Protein AF-A0A4T0CKX6-F1 (afdb_monomer)

Organism: Aureobasidium pullulans (NCBI:txid5580)

Nearest PDB structures (foldseek):
  8imu-assembly1_B  TM=9.744E-01  e=3.312E-38  Arabidopsis thaliana
  9jpi-assembly1_A-2  TM=9.752E-01  e=8.317E-38  Arabidopsis thaliana
  5ze4-assembly1_A  TM=9.759E-01  e=1.737E-37  Arabidopsis thaliana
  8hs0-assembly1_A-2  TM=9.764E-01  e=4.103E-37  Arabidopsis thaliana
  8ikz-assembly1_A  TM=9.779E-01  e=6.306E-37  Arabidopsis thaliana

Structure (mmCIF, N/CA/C/O backbone):
data_AF-A0A4T0CKX6-F1
#
_entry.id   AF-A0A4T0CKX6-F1
#
loop_
_atom_site.group_PDB
_atom_site.id
_atom_site.type_symbol
_atom_site.label_atom_id
_atom_site.label_alt_id
_atom_site.label_comp_id
_atom_site.label_asym_id
_atom_site.label_entity_id
_atom_site.label_seq_id
_atom_site.pdbx_PDB_ins_code
_atom_site.Cartn_x
_atom_site.Cartn_y
_atom_site.Cartn_z
_atom_site.occupancy
_atom_site.B_iso_or_equiv
_atom_site.auth_seq_id
_atom_site.auth_comp_id
_atom_site.auth_asym_id
_atom_site.auth_atom_id
_atom_site.pdbx_PDB_model_num
ATOM 1 N N . MET A 1 1 ? 5.843 -1.128 -9.397 1.00 50.31 1 MET A N 1
ATOM 2 C CA . MET A 1 1 ? 6.150 -1.693 -8.060 1.00 50.31 1 MET A CA 1
ATOM 3 C C . MET A 1 1 ? 5.085 -2.731 -7.733 1.00 50.31 1 MET A C 1
ATOM 5 O O . MET A 1 1 ? 3.959 -2.474 -8.107 1.00 50.31 1 MET A O 1
ATOM 9 N N . TRP A 1 2 ? 5.412 -3.903 -7.170 1.00 62.12 2 TRP A N 1
ATOM 10 C CA . TRP A 1 2 ? 4.443 -5.018 -7.013 1.00 62.12 2 TRP A CA 1
ATOM 11 C C . TRP A 1 2 ? 3.861 -5.159 -5.596 1.00 62.12 2 TRP A C 1
ATOM 13 O O . TRP A 1 2 ? 2.931 -5.933 -5.375 1.00 62.12 2 TRP A O 1
ATOM 23 N N . SER A 1 3 ? 4.410 -4.417 -4.633 1.00 83.06 3 SER A N 1
ATOM 24 C CA . SER A 1 3 ? 4.022 -4.463 -3.224 1.00 83.06 3 SER A CA 1
ATOM 25 C C . SER A 1 3 ? 3.955 -3.056 -2.642 1.00 83.06 3 SER A C 1
ATOM 27 O O . SER A 1 3 ? 4.827 -2.228 -2.914 1.00 83.06 3 SER A O 1
ATOM 29 N N . THR A 1 4 ? 2.960 -2.814 -1.789 1.00 87.75 4 THR A N 1
ATOM 30 C CA . THR A 1 4 ? 2.820 -1.579 -1.004 1.00 87.75 4 THR A CA 1
ATOM 31 C C . THR A 1 4 ? 4.015 -1.358 -0.069 1.00 87.75 4 THR A C 1
ATOM 33 O O . THR A 1 4 ? 4.374 -0.213 0.198 1.00 87.75 4 THR A O 1
ATOM 36 N N . ASN A 1 5 ? 4.717 -2.425 0.346 1.00 89.56 5 ASN A N 1
ATOM 37 C CA . ASN A 1 5 ? 5.958 -2.339 1.131 1.00 89.56 5 ASN A CA 1
ATOM 38 C C . ASN A 1 5 ? 7.050 -1.529 0.420 1.00 89.56 5 ASN A C 1
ATOM 40 O O . ASN A 1 5 ? 7.875 -0.893 1.075 1.00 89.56 5 ASN A O 1
ATOM 44 N N . GLY A 1 6 ? 7.059 -1.518 -0.914 1.00 90.62 6 GLY A N 1
ATOM 45 C CA . GLY A 1 6 ? 8.053 -0.758 -1.658 1.00 90.62 6 GLY A CA 1
ATOM 46 C C . GLY A 1 6 ? 7.937 0.757 -1.441 1.00 90.62 6 GLY A C 1
ATOM 47 O O . GLY A 1 6 ? 8.961 1.433 -1.496 1.00 90.62 6 GLY A O 1
ATOM 48 N N . VAL A 1 7 ? 6.748 1.271 -1.090 1.00 92.88 7 VAL A N 1
ATOM 49 C CA . VAL A 1 7 ? 6.562 2.673 -0.676 1.00 92.88 7 VAL A CA 1
ATOM 50 C C . VAL A 1 7 ? 7.410 2.972 0.557 1.00 92.88 7 VAL A C 1
ATOM 52 O O . VAL A 1 7 ? 8.207 3.905 0.555 1.00 92.88 7 VAL A O 1
ATOM 55 N N . LEU A 1 8 ? 7.324 2.117 1.581 1.00 92.00 8 LEU A N 1
ATOM 56 C CA . LEU A 1 8 ? 8.100 2.272 2.812 1.00 92.00 8 LEU A CA 1
ATOM 57 C C . LEU A 1 8 ? 9.604 2.223 2.545 1.00 92.00 8 LEU A C 1
ATOM 59 O O . LEU A 1 8 ? 10.344 3.051 3.065 1.00 92.00 8 LEU A O 1
ATOM 63 N N . HIS A 1 9 ? 10.057 1.261 1.739 1.00 92.75 9 HIS A N 1
ATOM 64 C CA . HIS A 1 9 ? 11.481 1.093 1.456 1.00 92.75 9 HIS A CA 1
ATOM 65 C C . HIS A 1 9 ? 12.061 2.257 0.652 1.00 92.75 9 HIS A C 1
ATOM 67 O O . HIS A 1 9 ? 13.147 2.727 0.977 1.00 92.75 9 HIS A O 1
ATOM 73 N N . LEU A 1 10 ? 11.346 2.742 -0.366 1.00 93.88 10 LEU A N 1
ATOM 74 C CA . LEU A 1 10 ? 11.794 3.886 -1.159 1.00 93.88 10 LEU A CA 1
ATOM 75 C C . LEU A 1 10 ? 11.835 5.168 -0.323 1.00 93.88 10 LEU A C 1
ATOM 77 O O . LEU A 1 10 ? 12.840 5.871 -0.376 1.00 93.88 10 LEU A O 1
ATOM 81 N N . LEU A 1 11 ? 10.815 5.433 0.500 1.00 92.25 11 LEU A N 1
ATOM 82 C CA . LEU A 1 11 ? 10.832 6.556 1.445 1.00 92.25 11 LEU A CA 1
ATOM 83 C C . LEU A 1 11 ? 12.010 6.450 2.426 1.00 92.25 11 LEU A C 1
ATOM 85 O O . LEU A 1 11 ? 12.706 7.434 2.665 1.00 92.25 11 LEU A O 1
ATOM 89 N N . ALA A 1 12 ? 12.283 5.251 2.952 1.00 89.88 12 ALA A N 1
ATOM 90 C CA . ALA A 1 12 ? 13.403 5.027 3.864 1.00 89.88 12 ALA A CA 1
ATOM 91 C C . ALA A 1 12 ? 14.763 5.289 3.199 1.00 89.88 12 ALA A C 1
ATOM 93 O O . ALA A 1 12 ? 15.642 5.932 3.781 1.00 89.88 12 ALA A O 1
ATOM 94 N N . MET A 1 13 ? 14.945 4.790 1.972 1.00 93.12 13 MET A N 1
ATOM 95 C CA . MET A 1 13 ? 16.166 5.005 1.195 1.00 93.12 13 MET A CA 1
ATOM 96 C C . MET A 1 13 ? 16.343 6.481 0.837 1.00 93.12 13 MET A C 1
ATOM 98 O O . MET A 1 13 ? 17.439 7.005 1.018 1.00 93.12 13 MET A O 1
ATOM 102 N N . ALA A 1 14 ? 15.276 7.163 0.410 1.00 92.12 14 ALA A N 1
ATOM 103 C CA . ALA A 1 14 ? 15.304 8.588 0.093 1.00 92.12 14 ALA A CA 1
ATOM 104 C C . ALA A 1 14 ? 15.669 9.423 1.329 1.00 92.12 14 ALA A C 1
ATOM 106 O O . ALA A 1 14 ? 16.642 10.175 1.298 1.00 92.12 14 ALA A O 1
ATOM 107 N N . GLY A 1 15 ? 15.004 9.184 2.464 1.00 88.06 15 GLY A N 1
ATOM 108 C CA . GLY A 1 15 ? 15.325 9.852 3.726 1.00 88.06 15 GLY A CA 1
ATOM 109 C C . GLY A 1 15 ? 16.752 9.576 4.216 1.00 88.06 15 GLY A C 1
ATOM 110 O O . GLY A 1 15 ? 17.389 10.460 4.784 1.00 88.06 15 GLY A O 1
ATOM 111 N N . THR A 1 16 ? 17.293 8.379 3.962 1.00 90.50 16 THR A N 1
ATOM 112 C CA . THR A 1 16 ? 18.696 8.049 4.281 1.00 90.50 16 THR A CA 1
ATOM 113 C C . THR A 1 16 ? 19.679 8.771 3.357 1.00 90.50 16 THR A C 1
ATOM 115 O O . THR A 1 16 ? 20.739 9.202 3.807 1.00 90.50 16 THR A O 1
ATOM 118 N N . ALA A 1 17 ? 19.330 8.919 2.079 1.00 93.44 17 ALA A N 1
ATOM 119 C CA . ALA A 1 17 ? 20.125 9.635 1.086 1.00 93.44 17 ALA A CA 1
ATOM 120 C C . ALA A 1 17 ? 19.983 11.168 1.176 1.00 93.44 17 ALA A C 1
ATOM 122 O O . ALA A 1 17 ? 20.708 11.878 0.484 1.00 93.44 17 ALA A O 1
ATOM 123 N N . GLY A 1 18 ? 19.075 11.682 2.015 1.00 91.50 18 GLY A N 1
ATOM 124 C CA . GLY A 1 18 ? 18.762 13.111 2.092 1.00 91.50 18 GLY A CA 1
ATOM 125 C C . GLY A 1 18 ? 18.016 13.632 0.861 1.00 91.50 18 GLY A C 1
ATOM 126 O O . GLY A 1 18 ? 18.171 14.796 0.508 1.00 91.50 18 GLY A O 1
ATOM 127 N N . VAL A 1 19 ? 17.256 12.762 0.192 1.00 94.25 19 VAL A N 1
ATOM 128 C CA . VAL A 1 19 ? 16.409 13.091 -0.957 1.00 94.25 19 VAL A CA 1
ATOM 129 C C . VAL A 1 19 ? 14.968 13.214 -0.481 1.00 94.25 19 VAL A C 1
ATOM 131 O O . VAL A 1 19 ? 14.446 12.298 0.159 1.00 94.25 19 VAL A O 1
ATOM 134 N N . ASP A 1 20 ? 14.324 14.324 -0.824 1.00 92.88 20 ASP A N 1
ATOM 135 C CA . ASP A 1 20 ? 12.913 14.532 -0.527 1.00 92.88 20 ASP A CA 1
ATOM 136 C C . ASP A 1 20 ? 12.055 13.611 -1.403 1.00 92.88 20 ASP A C 1
ATOM 138 O O . ASP A 1 20 ? 12.083 13.673 -2.633 1.00 92.88 20 ASP A O 1
ATOM 142 N N . LEU A 1 21 ? 11.305 12.727 -0.749 1.00 93.56 21 LEU A N 1
ATOM 143 C CA . LEU A 1 21 ? 10.319 11.854 -1.370 1.00 93.56 21 LEU A CA 1
ATOM 144 C C . LEU A 1 21 ? 9.122 11.758 -0.427 1.00 93.56 21 LEU A C 1
ATOM 146 O O . LEU A 1 21 ? 9.283 11.434 0.750 1.00 93.56 21 LEU A O 1
ATOM 150 N N . SER A 1 22 ? 7.932 12.034 -0.945 1.00 94.00 22 SER A N 1
ATOM 151 C CA . SER A 1 22 ? 6.681 12.047 -0.183 1.00 94.00 22 SER A CA 1
ATOM 152 C C . SER A 1 22 ? 5.695 11.003 -0.707 1.00 94.00 22 SER A C 1
ATOM 154 O O . SER A 1 22 ? 5.871 10.477 -1.804 1.00 94.00 22 SER A O 1
ATOM 156 N N . LEU A 1 23 ? 4.622 10.714 0.041 1.00 93.69 23 LEU A N 1
ATOM 157 C CA . LEU A 1 23 ? 3.520 9.887 -0.476 1.00 93.69 23 LEU A CA 1
ATOM 158 C C . LEU A 1 23 ? 2.885 10.504 -1.734 1.00 93.69 23 LEU A C 1
ATOM 160 O O . LEU A 1 23 ? 2.529 9.778 -2.658 1.00 93.69 23 LEU A O 1
ATOM 164 N N . ASP A 1 24 ? 2.814 11.830 -1.821 1.00 94.19 24 ASP A N 1
ATOM 165 C CA . ASP A 1 24 ? 2.199 12.511 -2.962 1.00 94.19 24 ASP A CA 1
ATOM 166 C C . ASP A 1 24 ? 3.002 12.280 -4.259 1.00 94.19 24 ASP A C 1
ATOM 168 O O . ASP A 1 24 ? 2.424 12.175 -5.344 1.00 94.19 24 ASP A O 1
ATOM 172 N N . ASP A 1 25 ? 4.322 12.077 -4.162 1.00 95.75 25 ASP A N 1
ATOM 173 C CA . ASP A 1 25 ? 5.150 11.666 -5.300 1.00 95.75 25 ASP A CA 1
ATOM 174 C C . ASP A 1 25 ? 4.781 10.276 -5.822 1.00 95.75 25 ASP A C 1
ATOM 176 O O . ASP A 1 25 ? 4.780 10.057 -7.037 1.00 95.75 25 ASP A O 1
ATOM 180 N N . PHE A 1 26 ? 4.415 9.344 -4.935 1.00 95.31 26 PHE A N 1
ATOM 181 C CA . PHE A 1 26 ? 3.926 8.029 -5.351 1.00 95.31 26 PHE A CA 1
ATOM 182 C C . PHE A 1 26 ? 2.607 8.148 -6.096 1.00 95.31 26 PHE A C 1
ATOM 184 O O . PHE A 1 26 ? 2.472 7.524 -7.146 1.00 95.31 26 PHE A O 1
ATOM 191 N N . GLN A 1 27 ? 1.667 8.962 -5.605 1.00 94.75 27 GLN A N 1
ATOM 192 C CA . GLN A 1 27 ? 0.396 9.169 -6.300 1.00 94.75 27 GLN A CA 1
ATOM 193 C C . GLN A 1 27 ? 0.616 9.814 -7.672 1.00 94.75 27 GLN A C 1
ATOM 195 O O . GLN A 1 27 ? 0.086 9.342 -8.676 1.00 94.75 27 GLN A O 1
ATOM 200 N N . ARG A 1 28 ? 1.471 10.841 -7.748 1.00 95.38 28 ARG A N 1
ATOM 201 C CA . ARG A 1 28 ? 1.828 11.510 -9.007 1.00 95.38 28 ARG A CA 1
ATOM 202 C C . ARG A 1 28 ? 2.425 10.540 -10.027 1.00 95.38 28 ARG A C 1
ATOM 204 O O . ARG A 1 28 ? 2.085 10.603 -11.207 1.00 95.38 28 ARG A O 1
ATOM 211 N N . VAL A 1 29 ? 3.309 9.641 -9.592 1.00 95.19 29 VAL A N 1
ATOM 212 C CA . VAL A 1 29 ? 3.889 8.605 -10.461 1.00 95.19 29 VAL A CA 1
ATOM 213 C C . VAL A 1 29 ? 2.848 7.547 -10.832 1.00 95.19 29 VAL A C 1
ATOM 215 O O . VAL A 1 29 ? 2.780 7.163 -11.999 1.00 95.19 29 VAL A O 1
ATOM 218 N N . SER A 1 30 ? 2.017 7.111 -9.884 1.00 93.88 30 SER A N 1
ATOM 219 C CA . SER A 1 30 ? 0.950 6.131 -10.116 1.00 93.88 30 SER A CA 1
ATOM 220 C C . SER A 1 30 ? -0.056 6.624 -11.158 1.00 93.88 30 SER A C 1
ATOM 222 O O . SER A 1 30 ? -0.390 5.890 -12.082 1.00 93.88 30 SER A O 1
ATOM 224 N N . ASN A 1 31 ? -0.439 7.901 -11.109 1.00 93.50 31 ASN A N 1
ATOM 225 C CA . ASN A 1 31 ? -1.349 8.512 -12.083 1.00 93.50 31 ASN A CA 1
ATOM 226 C C . ASN A 1 31 ? -0.798 8.523 -13.518 1.00 93.50 31 ASN A C 1
ATOM 228 O O . ASN A 1 31 ? -1.573 8.563 -14.467 1.00 93.50 31 ASN A O 1
ATOM 232 N N . ARG A 1 32 ? 0.531 8.515 -13.68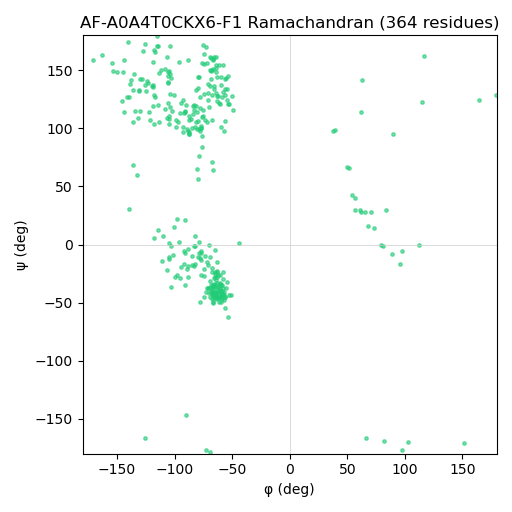7 1.00 94.00 32 ARG A N 1
ATOM 233 C CA . ARG A 1 32 ? 1.186 8.628 -14.999 1.00 94.00 32 ARG A CA 1
ATOM 234 C C . ARG A 1 32 ? 1.647 7.288 -15.570 1.00 94.00 32 ARG A C 1
ATOM 236 O O . ARG A 1 32 ? 1.782 7.171 -16.783 1.00 94.00 32 ARG A O 1
ATOM 243 N N . ILE A 1 33 ? 1.960 6.306 -14.722 1.00 93.62 33 ILE A N 1
ATOM 244 C CA . ILE A 1 33 ? 2.532 5.029 -15.164 1.00 93.62 33 ILE A CA 1
ATOM 245 C C . ILE A 1 33 ? 1.447 3.946 -15.167 1.00 93.62 33 ILE A C 1
ATOM 247 O O . ILE A 1 33 ? 0.988 3.561 -14.089 1.00 93.62 33 ILE A O 1
ATOM 251 N N . PRO A 1 34 ? 1.079 3.392 -16.336 1.00 93.88 34 PRO A N 1
ATOM 252 C CA . PRO A 1 34 ? 0.067 2.352 -16.417 1.00 93.88 34 PRO A CA 1
ATOM 253 C C . PRO A 1 34 ? 0.533 1.042 -15.776 1.00 93.88 34 PRO A C 1
ATOM 255 O O . PRO A 1 34 ? 1.713 0.672 -15.800 1.00 93.88 34 PRO A O 1
ATOM 258 N N . PHE A 1 35 ? -0.418 0.281 -15.243 1.00 92.38 35 PHE A N 1
ATOM 259 C CA . PHE A 1 35 ? -0.161 -1.073 -14.779 1.00 92.38 35 PHE A CA 1
ATOM 260 C C . PHE A 1 35 ? -0.183 -2.045 -15.964 1.00 92.38 35 PHE A C 1
ATOM 262 O O . PHE A 1 35 ? -1.239 -2.386 -16.490 1.00 92.38 35 PHE A O 1
ATOM 269 N N . ILE A 1 36 ? 0.999 -2.504 -16.377 1.00 93.44 36 ILE A N 1
ATOM 270 C CA . ILE A 1 36 ? 1.172 -3.337 -17.581 1.00 93.44 36 ILE A CA 1
ATOM 271 C C . ILE A 1 36 ? 1.570 -4.788 -17.297 1.00 93.44 36 ILE A C 1
ATOM 273 O O . ILE A 1 36 ? 1.491 -5.630 -18.183 1.00 93.44 36 ILE A O 1
ATOM 277 N N . ALA A 1 37 ? 2.005 -5.108 -16.081 1.00 93.25 37 ALA A N 1
ATOM 278 C CA . ALA A 1 37 ? 2.601 -6.406 -15.784 1.00 93.25 37 ALA A CA 1
ATOM 279 C C . ALA A 1 37 ? 1.565 -7.394 -15.217 1.00 93.25 37 ALA A C 1
ATOM 281 O O . ALA A 1 37 ? 1.085 -7.222 -14.096 1.00 93.25 37 ALA A O 1
ATOM 282 N N . ASN A 1 38 ? 1.253 -8.458 -15.960 1.00 92.25 38 ASN A N 1
ATOM 283 C CA . ASN A 1 38 ? 0.331 -9.532 -15.577 1.00 92.25 38 ASN A CA 1
ATOM 284 C C . ASN A 1 38 ? 1.002 -10.543 -14.627 1.00 92.25 38 ASN A C 1
ATOM 286 O O . ASN A 1 38 ? 1.076 -11.743 -14.882 1.00 92.25 38 ASN A O 1
ATOM 290 N N . MET A 1 39 ? 1.512 -10.030 -13.516 1.00 89.88 39 MET A N 1
ATOM 291 C CA . MET A 1 39 ? 2.388 -10.735 -12.587 1.00 89.88 39 MET A CA 1
ATOM 292 C C . MET A 1 39 ? 1.644 -11.123 -11.307 1.00 89.88 39 MET A C 1
ATOM 294 O O . MET A 1 39 ? 0.879 -10.323 -10.753 1.00 89.88 39 MET A O 1
ATOM 298 N N . ALA A 1 40 ? 1.908 -12.318 -10.785 1.00 85.94 40 ALA A N 1
ATOM 299 C CA . ALA A 1 40 ? 1.455 -12.731 -9.466 1.00 85.94 40 ALA A CA 1
ATOM 300 C C . ALA A 1 40 ? 1.917 -11.720 -8.391 1.00 85.94 40 ALA A C 1
ATOM 302 O O . ALA A 1 40 ? 3.014 -11.161 -8.490 1.00 85.94 40 ALA A O 1
ATOM 303 N N . PRO A 1 41 ? 1.098 -11.451 -7.357 1.00 79.00 41 PRO A N 1
ATOM 304 C CA . PRO A 1 41 ? -0.147 -12.150 -7.008 1.00 79.00 41 PRO A CA 1
ATOM 305 C C . PRO A 1 41 ? -1.425 -11.602 -7.674 1.00 79.00 41 PRO A C 1
ATOM 307 O O . PRO A 1 41 ? -2.499 -12.153 -7.472 1.00 79.00 41 PRO A O 1
ATOM 310 N N . SER A 1 42 ? -1.350 -10.511 -8.442 1.00 77.75 42 SER A N 1
ATOM 311 C CA . SER A 1 42 ? -2.533 -9.918 -9.102 1.00 77.75 42 SER A CA 1
ATOM 312 C C . SER A 1 42 ? -2.819 -10.498 -10.492 1.00 77.75 42 SER A C 1
ATOM 314 O O . SER A 1 42 ? -3.936 -10.370 -11.003 1.00 77.75 42 SER A O 1
ATOM 316 N N . GLY A 1 43 ? -1.800 -11.098 -11.102 1.00 84.75 43 GLY A N 1
ATOM 317 C CA . GLY A 1 43 ? -1.814 -11.695 -12.428 1.00 84.75 43 GLY A CA 1
ATOM 318 C C . GLY A 1 43 ? -1.354 -13.151 -12.429 1.00 84.75 43 GLY A C 1
ATOM 319 O O . GLY A 1 43 ? -1.281 -13.795 -11.384 1.00 84.75 43 GLY A O 1
ATOM 320 N N . LYS A 1 44 ? -1.069 -13.662 -13.627 1.00 90.19 44 LYS A N 1
ATOM 321 C CA . LYS A 1 44 ? -0.832 -15.091 -13.888 1.00 90.19 44 LYS A CA 1
ATOM 322 C C . LYS A 1 44 ? 0.637 -15.512 -13.783 1.00 90.19 44 LYS A C 1
ATOM 324 O O . LYS A 1 44 ? 0.904 -16.635 -13.373 1.00 90.19 44 LYS A O 1
ATOM 329 N N . TYR A 1 45 ? 1.562 -14.641 -14.177 1.00 94.00 45 TYR A N 1
ATOM 330 C CA . TYR A 1 45 ? 2.960 -15.007 -14.424 1.00 94.00 45 TYR A CA 1
ATOM 331 C C . TYR A 1 45 ? 3.873 -14.729 -13.224 1.00 94.00 45 TYR A C 1
ATOM 333 O O . TYR A 1 45 ? 3.578 -13.884 -12.376 1.00 94.00 45 TYR A O 1
ATOM 341 N N . LEU A 1 46 ? 4.999 -15.430 -13.160 1.00 94.12 46 LEU A N 1
ATOM 342 C CA . LEU A 1 46 ? 6.038 -15.316 -12.141 1.00 94.12 46 LEU A CA 1
ATOM 343 C C . LEU A 1 46 ? 7.261 -14.554 -12.673 1.00 94.12 46 LEU A C 1
ATOM 345 O O . LEU A 1 46 ? 7.381 -14.250 -13.856 1.00 94.12 46 LEU A O 1
ATOM 349 N N . MET A 1 47 ? 8.199 -14.228 -11.778 1.00 94.62 47 MET A N 1
ATOM 350 C CA . MET A 1 47 ? 9.434 -13.527 -12.161 1.00 94.62 47 MET A CA 1
ATOM 351 C C . MET A 1 47 ? 10.316 -14.366 -13.101 1.00 94.62 47 MET A C 1
ATOM 353 O O . MET A 1 47 ? 11.009 -13.793 -13.935 1.00 94.62 47 MET A O 1
ATOM 357 N N . ALA A 1 48 ? 10.270 -15.698 -12.989 1.00 96.25 48 ALA A N 1
ATOM 358 C CA . ALA A 1 48 ? 10.963 -16.601 -13.910 1.00 96.25 48 ALA A CA 1
ATOM 359 C C . ALA A 1 48 ? 10.431 -16.453 -15.345 1.00 96.25 48 ALA A C 1
ATOM 361 O O . ALA A 1 48 ? 11.215 -16.233 -16.258 1.00 96.25 48 ALA A O 1
ATOM 362 N N . ASP A 1 49 ? 9.108 -16.412 -15.518 1.00 96.00 49 ASP A N 1
ATOM 363 C CA . ASP A 1 49 ? 8.502 -16.195 -16.836 1.00 96.00 49 ASP A CA 1
ATOM 364 C C . ASP A 1 49 ? 8.918 -14.836 -17.430 1.00 96.00 49 ASP A C 1
ATOM 366 O O . ASP A 1 49 ? 9.166 -14.719 -18.628 1.00 96.00 49 ASP A O 1
ATOM 370 N N . LEU A 1 50 ? 9.029 -13.792 -16.591 1.00 95.69 50 LEU A N 1
ATOM 371 C CA . LEU A 1 50 ? 9.532 -12.487 -17.030 1.00 95.69 50 LEU A CA 1
ATOM 372 C C . LEU A 1 50 ? 11.003 -12.560 -17.459 1.00 95.69 50 LEU A C 1
ATOM 374 O O . LEU A 1 50 ? 11.384 -11.912 -18.431 1.00 95.69 50 LEU A O 1
ATOM 378 N N . TYR A 1 51 ? 11.830 -13.313 -16.733 1.00 95.62 51 TYR A N 1
ATOM 379 C CA . TYR A 1 51 ? 13.230 -13.530 -17.088 1.00 95.62 51 TYR A CA 1
ATOM 380 C C . TYR A 1 51 ? 13.357 -14.184 -18.469 1.00 95.62 51 TYR A C 1
ATOM 382 O O . TYR A 1 51 ? 14.113 -13.678 -19.299 1.00 95.62 51 TYR A O 1
ATOM 390 N N . ASP A 1 52 ? 12.548 -15.208 -18.745 1.00 95.62 52 ASP A N 1
ATOM 391 C CA . ASP A 1 52 ? 12.575 -15.959 -20.006 1.00 95.62 52 ASP A CA 1
ATOM 392 C C . ASP A 1 52 ? 12.222 -15.105 -21.235 1.00 95.62 52 ASP A C 1
ATOM 394 O O . ASP A 1 52 ? 12.650 -15.408 -22.347 1.00 95.62 52 ASP A O 1
ATOM 398 N N . ILE A 1 53 ? 11.488 -14.001 -21.048 1.00 95.19 53 ILE A N 1
ATOM 399 C CA . ILE A 1 53 ? 11.132 -13.063 -22.125 1.00 95.19 53 ILE A CA 1
ATOM 400 C C . ILE A 1 53 ? 12.007 -11.797 -22.161 1.00 95.19 53 ILE A C 1
ATOM 402 O O . ILE A 1 53 ? 11.635 -10.813 -22.801 1.00 95.19 53 ILE A O 1
ATOM 406 N N . GLY A 1 54 ? 13.147 -11.788 -21.462 1.00 94.25 54 GLY A N 1
ATOM 407 C CA . GLY A 1 54 ? 14.131 -10.695 -21.494 1.00 94.25 54 GLY A CA 1
ATOM 408 C C . GLY A 1 54 ? 14.269 -9.894 -20.192 1.00 94.25 54 GLY A C 1
ATOM 409 O O . GLY A 1 54 ? 15.085 -8.970 -20.111 1.00 94.25 54 GLY A O 1
ATOM 410 N N . GLY A 1 55 ? 13.502 -10.227 -19.157 1.00 95.31 55 GLY A N 1
ATOM 411 C CA . GLY A 1 55 ? 13.682 -9.714 -17.802 1.00 95.31 55 GLY A CA 1
ATOM 412 C C . GLY A 1 55 ? 13.419 -8.215 -17.614 1.00 95.31 55 GLY A C 1
ATOM 413 O O . GLY A 1 55 ? 12.856 -7.510 -18.453 1.00 95.31 55 GLY A O 1
ATOM 414 N N . ILE A 1 56 ? 13.858 -7.709 -16.458 1.00 95.75 56 ILE A N 1
ATOM 415 C CA . ILE A 1 56 ? 13.717 -6.297 -16.068 1.00 95.75 56 ILE A CA 1
ATOM 416 C C . ILE A 1 56 ? 14.378 -5.315 -17.057 1.00 95.75 56 ILE A C 1
ATOM 418 O O . ILE A 1 56 ? 13.752 -4.287 -17.324 1.00 95.75 56 ILE A O 1
ATOM 422 N N . PRO A 1 57 ? 15.572 -5.578 -17.634 1.00 96.56 57 PRO A N 1
ATOM 423 C CA . PRO A 1 57 ? 16.185 -4.660 -18.599 1.00 96.56 57 PRO A CA 1
ATOM 424 C C . PRO A 1 57 ? 15.291 -4.379 -19.812 1.00 96.56 57 PRO A C 1
ATOM 426 O O . PRO A 1 57 ? 15.139 -3.223 -20.203 1.00 96.56 57 PRO A O 1
ATOM 429 N N . SER A 1 58 ? 14.622 -5.407 -20.339 1.00 96.25 58 SER A N 1
ATOM 430 C CA . SER A 1 58 ? 13.706 -5.283 -21.481 1.00 96.25 58 SER A CA 1
ATOM 431 C C . SER A 1 58 ? 12.461 -4.458 -21.133 1.00 96.25 58 SER A C 1
ATOM 433 O O . SER A 1 58 ? 12.003 -3.636 -21.928 1.00 96.25 58 SER A O 1
ATOM 435 N N . VAL A 1 59 ? 11.950 -4.594 -19.901 1.00 96.25 59 VAL A N 1
ATOM 436 C CA . VAL A 1 59 ? 10.862 -3.745 -19.383 1.00 96.25 59 VAL A CA 1
ATOM 437 C C . VAL A 1 59 ? 11.319 -2.296 -19.213 1.00 96.25 59 VAL A C 1
ATOM 439 O O . VAL A 1 59 ? 10.607 -1.377 -19.609 1.00 96.25 59 VAL A O 1
ATOM 442 N N . MET A 1 60 ? 12.508 -2.062 -18.653 1.00 96.44 60 MET A N 1
ATOM 443 C CA . MET A 1 60 ? 13.065 -0.711 -18.519 1.00 96.44 60 MET A CA 1
ATOM 444 C C . MET A 1 60 ? 13.272 -0.056 -19.886 1.00 96.44 60 MET A C 1
ATOM 446 O O . MET A 1 60 ? 12.938 1.114 -20.044 1.00 96.44 60 MET A O 1
ATOM 450 N N . LYS A 1 61 ? 13.743 -0.810 -20.885 1.00 96.12 61 LYS A N 1
ATOM 451 C CA . LYS A 1 61 ? 13.890 -0.348 -22.270 1.00 96.12 61 LYS A CA 1
ATOM 452 C C . LYS A 1 61 ? 12.552 0.107 -22.864 1.00 96.12 61 LYS A C 1
ATOM 454 O O . LYS A 1 61 ? 12.493 1.198 -23.425 1.00 96.12 61 LYS A O 1
ATOM 459 N N . LEU A 1 62 ? 11.473 -0.660 -22.662 1.00 95.75 62 LEU A N 1
ATOM 460 C CA . LEU A 1 62 ? 10.110 -0.259 -23.043 1.00 95.75 62 LEU A CA 1
ATOM 461 C C . LEU A 1 62 ? 9.681 1.049 -22.353 1.00 95.75 62 LEU A C 1
ATOM 463 O O . LEU A 1 62 ? 9.169 1.953 -23.008 1.00 95.75 62 LEU A O 1
ATOM 467 N N . LEU A 1 63 ? 9.899 1.168 -21.039 1.00 96.06 63 LEU A N 1
ATOM 468 C CA . LEU A 1 63 ? 9.494 2.352 -20.272 1.00 96.06 63 LEU A CA 1
ATOM 469 C C . LEU A 1 63 ? 10.305 3.606 -20.634 1.00 96.06 63 LEU A C 1
ATOM 471 O O . LEU A 1 63 ? 9.744 4.700 -20.642 1.00 96.06 63 LEU A O 1
ATOM 475 N N . ILE A 1 64 ? 11.594 3.458 -20.953 1.00 96.69 64 ILE A N 1
ATOM 476 C CA . ILE A 1 64 ? 12.445 4.555 -21.441 1.00 96.69 64 ILE A CA 1
ATOM 477 C C . ILE A 1 64 ? 11.975 5.002 -22.827 1.00 96.69 64 ILE A C 1
ATOM 479 O O . ILE A 1 64 ? 11.778 6.194 -23.043 1.00 96.69 64 ILE A O 1
ATOM 483 N N . ALA A 1 65 ? 11.732 4.060 -23.745 1.00 95.06 65 ALA A N 1
ATOM 484 C CA . ALA A 1 65 ? 11.227 4.371 -25.084 1.00 95.06 65 ALA A CA 1
ATOM 485 C C . ALA A 1 65 ? 9.854 5.067 -25.045 1.00 95.06 65 ALA A C 1
ATOM 487 O O . ALA A 1 65 ? 9.591 5.953 -25.852 1.00 95.06 65 ALA A O 1
ATOM 488 N N . GLY A 1 66 ? 9.004 4.710 -24.077 1.00 94.75 66 GLY A N 1
ATOM 489 C CA . GLY A 1 66 ? 7.723 5.375 -23.821 1.00 94.75 66 GLY A CA 1
ATOM 490 C C . GLY A 1 66 ? 7.815 6.697 -23.047 1.00 94.75 66 GLY A C 1
ATOM 491 O O . GLY A 1 66 ? 6.779 7.267 -22.720 1.00 94.75 66 GLY A O 1
ATOM 492 N N . GLY A 1 67 ? 9.014 7.175 -22.693 1.00 95.50 67 GLY A N 1
ATOM 493 C CA . GLY A 1 67 ? 9.202 8.417 -21.929 1.00 95.50 67 GLY A CA 1
ATOM 494 C C . GLY A 1 67 ? 8.706 8.361 -20.476 1.00 95.50 67 GLY A C 1
ATOM 495 O O . GLY A 1 67 ? 8.532 9.398 -19.835 1.00 95.50 67 GLY A O 1
ATOM 496 N N . LEU A 1 68 ? 8.464 7.161 -19.938 1.00 95.06 68 LEU A N 1
ATOM 497 C CA . LEU A 1 68 ? 7.955 6.940 -18.579 1.00 95.06 68 LEU A CA 1
ATOM 498 C C . LEU A 1 68 ? 9.075 6.756 -17.546 1.00 95.06 68 LEU A C 1
ATOM 500 O O . LEU A 1 68 ? 8.826 6.872 -16.343 1.00 95.06 68 LEU A O 1
ATOM 504 N N . LEU A 1 69 ? 10.295 6.474 -18.006 1.00 95.25 69 LEU A N 1
ATOM 505 C CA . LEU A 1 69 ? 11.488 6.291 -17.186 1.00 95.25 69 LEU A CA 1
ATOM 506 C C . LEU A 1 69 ? 12.644 7.126 -17.746 1.00 95.25 69 LEU A C 1
ATOM 508 O O . LEU A 1 69 ? 12.914 7.090 -18.943 1.00 95.25 69 LEU A O 1
ATOM 512 N N . ASP A 1 70 ? 13.335 7.864 -16.877 1.00 96.75 70 ASP A N 1
ATOM 513 C CA . ASP A 1 70 ? 14.489 8.673 -17.270 1.00 96.75 70 ASP A CA 1
ATOM 514 C C . ASP A 1 70 ? 15.722 7.783 -17.485 1.00 96.75 70 ASP A C 1
ATOM 516 O O . ASP A 1 70 ? 16.285 7.215 -16.546 1.00 96.75 70 ASP A O 1
ATOM 520 N N . GLY A 1 71 ? 16.132 7.652 -18.746 1.00 96.94 71 GLY A N 1
ATOM 521 C CA . GLY A 1 71 ? 17.292 6.863 -19.147 1.00 96.94 71 GLY A CA 1
ATOM 522 C C . GLY A 1 71 ? 18.641 7.538 -18.885 1.00 96.94 71 GLY A C 1
ATOM 523 O O . GLY A 1 71 ? 19.662 6.857 -18.945 1.00 96.94 71 GLY A O 1
ATOM 524 N N . SER A 1 72 ? 18.674 8.840 -18.585 1.00 98.00 72 SER A N 1
ATOM 525 C CA . SER A 1 72 ? 19.920 9.597 -18.390 1.00 98.00 72 SER A CA 1
ATOM 526 C C . SER A 1 72 ? 20.570 9.371 -17.020 1.00 98.00 72 SER A C 1
ATOM 528 O O . SER A 1 72 ? 21.726 9.739 -16.808 1.00 98.00 72 SER A O 1
ATOM 530 N N . VAL A 1 73 ? 19.849 8.731 -16.092 1.00 97.00 73 VAL A N 1
ATOM 531 C CA . VAL A 1 73 ? 20.290 8.522 -14.710 1.00 97.00 73 VAL A CA 1
ATOM 532 C C . VAL A 1 73 ? 21.570 7.672 -14.673 1.00 97.00 73 VAL A C 1
ATOM 534 O O . VAL A 1 73 ? 21.588 6.579 -15.251 1.00 97.00 73 VAL A O 1
ATOM 537 N N .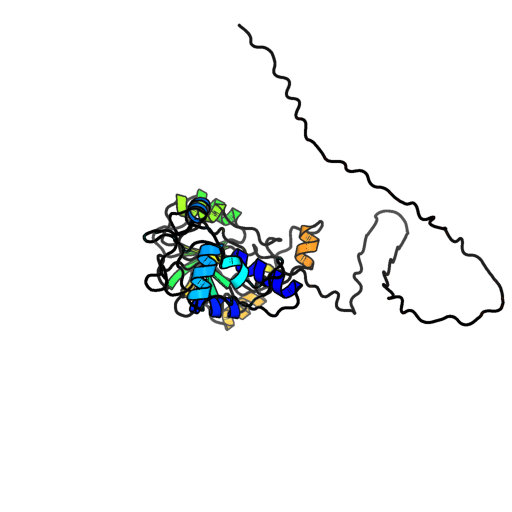 PRO A 1 74 ? 22.640 8.123 -13.990 1.00 97.62 74 PRO A N 1
ATOM 538 C CA . PRO A 1 74 ? 23.863 7.346 -13.845 1.00 97.62 74 PRO A CA 1
ATOM 539 C C . PRO A 1 74 ? 23.637 6.123 -12.956 1.00 97.62 74 PRO A C 1
ATOM 541 O O . PRO A 1 74 ? 22.845 6.137 -12.013 1.00 97.62 74 PRO A O 1
ATOM 544 N N . THR A 1 75 ? 24.380 5.058 -13.231 1.00 98.06 75 THR A N 1
ATOM 545 C CA . THR A 1 75 ? 24.295 3.797 -12.488 1.00 98.06 75 THR A CA 1
ATOM 546 C C . THR A 1 75 ? 25.662 3.376 -11.954 1.00 98.06 75 THR A C 1
ATOM 548 O O . THR A 1 75 ? 26.696 3.948 -12.304 1.00 98.06 75 THR A O 1
ATOM 551 N N . ILE A 1 76 ? 25.690 2.320 -11.138 1.00 97.69 76 ILE A N 1
ATOM 552 C CA . ILE A 1 76 ? 26.935 1.791 -10.564 1.00 97.69 76 ILE A CA 1
ATOM 553 C C . ILE A 1 76 ? 27.923 1.248 -11.613 1.00 97.69 76 ILE A C 1
ATOM 555 O O . ILE A 1 76 ? 29.096 1.071 -11.307 1.00 97.69 76 ILE A O 1
ATOM 559 N N . THR A 1 77 ? 27.483 1.008 -12.854 1.00 97.75 77 THR A N 1
ATOM 560 C CA . THR A 1 77 ? 28.361 0.559 -13.951 1.00 97.75 77 THR A CA 1
ATOM 561 C C . THR A 1 77 ? 29.215 1.689 -14.535 1.00 97.75 77 THR A C 1
ATOM 563 O O . THR A 1 77 ? 30.042 1.435 -15.407 1.00 97.75 77 THR A O 1
ATOM 566 N N . GLY A 1 78 ? 29.002 2.937 -14.098 1.00 97.69 78 GLY A N 1
ATOM 567 C CA . GLY A 1 78 ? 29.615 4.130 -14.689 1.00 97.69 78 GLY A CA 1
ATOM 568 C C . GLY A 1 78 ? 28.935 4.599 -15.979 1.00 97.69 78 GLY A C 1
ATOM 569 O O . GLY A 1 78 ? 29.346 5.608 -16.542 1.00 97.69 78 GLY A O 1
ATOM 570 N N . LYS A 1 79 ? 27.891 3.893 -16.428 1.00 98.31 79 LYS A N 1
ATOM 571 C CA . LYS A 1 79 ? 27.052 4.252 -17.575 1.00 98.31 79 LYS A CA 1
ATOM 572 C C . LYS A 1 79 ? 25.688 4.761 -17.118 1.00 98.31 79 LYS A C 1
ATOM 574 O O . LYS A 1 79 ? 25.249 4.492 -15.990 1.00 98.31 79 LYS A O 1
ATOM 579 N N . THR A 1 80 ? 25.004 5.456 -18.012 1.00 98.44 80 THR A N 1
ATOM 580 C CA . THR A 1 80 ? 23.590 5.812 -17.872 1.00 98.44 80 THR A CA 1
ATOM 581 C C . THR A 1 80 ? 22.697 4.569 -17.928 1.00 98.44 80 THR A C 1
ATOM 583 O O . THR A 1 80 ? 23.082 3.507 -18.433 1.00 98.44 80 THR A O 1
ATOM 586 N N . LEU A 1 81 ? 21.476 4.683 -17.406 1.00 97.88 81 LEU A N 1
ATOM 587 C CA . LEU A 1 81 ? 20.498 3.600 -17.441 1.00 97.88 81 LEU A CA 1
ATOM 588 C C . LEU A 1 81 ? 20.166 3.179 -18.883 1.00 97.88 81 LEU A C 1
ATOM 590 O O . LEU A 1 81 ? 20.101 1.983 -19.161 1.00 97.88 81 LEU A O 1
ATOM 594 N N . ALA A 1 82 ? 20.018 4.141 -19.799 1.00 97.88 82 ALA A N 1
ATOM 595 C CA . ALA A 1 82 ? 19.767 3.887 -21.217 1.00 97.88 82 ALA A CA 1
ATOM 596 C C . ALA A 1 82 ? 20.897 3.075 -21.866 1.00 97.88 82 ALA A C 1
ATOM 598 O O . ALA A 1 82 ? 20.631 2.088 -22.551 1.00 97.88 82 ALA A O 1
ATOM 599 N N . GLU A 1 83 ? 22.155 3.437 -21.605 1.00 98.12 83 GLU A N 1
ATOM 600 C CA . GLU A 1 83 ? 23.321 2.706 -22.118 1.00 98.12 83 GLU A CA 1
ATOM 601 C C . GLU A 1 83 ? 23.400 1.276 -21.575 1.00 98.12 83 GLU A C 1
ATOM 603 O O . GLU A 1 83 ? 23.824 0.370 -22.292 1.00 98.12 83 GLU A O 1
ATOM 608 N N . ASN A 1 84 ? 22.989 1.052 -20.324 1.00 97.94 84 ASN A N 1
ATOM 609 C CA . ASN A 1 84 ? 22.977 -0.288 -19.741 1.00 97.94 84 ASN A CA 1
ATOM 610 C C . ASN A 1 84 ? 21.911 -1.195 -20.357 1.00 97.94 84 ASN A C 1
ATOM 612 O O . ASN A 1 84 ? 22.158 -2.389 -20.506 1.00 97.94 84 ASN A O 1
ATOM 616 N N . VAL A 1 85 ? 20.730 -0.661 -20.682 1.00 97.38 85 VAL A N 1
ATOM 617 C CA . VAL A 1 85 ? 19.633 -1.478 -21.229 1.00 97.38 85 VAL A CA 1
ATOM 618 C C . VAL A 1 85 ? 19.682 -1.603 -22.750 1.00 97.38 85 VAL A C 1
ATOM 620 O O . VAL A 1 85 ? 19.074 -2.518 -23.296 1.00 97.38 85 VAL A O 1
ATOM 623 N N . ALA A 1 86 ? 20.411 -0.726 -23.449 1.00 96.94 86 ALA A N 1
ATOM 624 C CA . ALA A 1 86 ? 20.511 -0.740 -24.908 1.00 96.94 86 ALA A CA 1
ATOM 625 C C . ALA A 1 86 ? 20.887 -2.116 -25.508 1.00 96.94 86 ALA A C 1
ATOM 627 O O . ALA A 1 86 ? 20.217 -2.500 -26.473 1.00 96.94 86 ALA A O 1
ATOM 628 N N . PRO A 1 87 ? 21.856 -2.881 -24.948 1.00 96.62 87 PRO A N 1
ATOM 629 C CA . PRO A 1 87 ? 22.266 -4.180 -25.490 1.00 96.62 87 PRO A CA 1
ATOM 630 C C . PRO A 1 87 ? 21.253 -5.314 -25.295 1.00 96.62 87 PRO A C 1
ATOM 632 O O . PRO A 1 87 ? 21.416 -6.360 -25.909 1.00 96.62 87 PRO A O 1
ATOM 635 N N . PHE A 1 88 ? 20.252 -5.147 -24.425 1.00 95.44 88 PHE A N 1
ATOM 636 C CA . PHE A 1 88 ? 19.235 -6.172 -24.190 1.00 95.44 88 PHE A CA 1
ATOM 637 C C . PHE A 1 88 ? 18.181 -6.143 -25.296 1.00 95.44 88 PHE A C 1
ATOM 639 O O . PHE A 1 88 ? 17.813 -5.067 -25.782 1.00 95.44 88 PHE A O 1
ATOM 646 N N . ASP A 1 89 ? 17.672 -7.312 -25.672 1.00 93.94 89 ASP A N 1
ATOM 647 C CA . ASP A 1 89 ? 16.598 -7.418 -26.656 1.00 93.94 89 ASP A CA 1
ATOM 648 C C . ASP A 1 89 ? 15.324 -6.707 -26.179 1.00 93.94 89 ASP A C 1
ATOM 650 O O . ASP A 1 89 ? 15.092 -6.498 -24.988 1.00 93.94 89 ASP A O 1
ATOM 654 N N . SER A 1 90 ? 14.492 -6.279 -27.126 1.00 94.94 90 SER A N 1
ATOM 655 C CA . SER A 1 90 ? 13.139 -5.839 -26.781 1.00 94.94 90 SER A CA 1
ATOM 656 C C . SER A 1 90 ? 12.281 -7.045 -26.399 1.00 94.94 90 SER A C 1
ATOM 658 O O . SER A 1 90 ? 12.540 -8.166 -26.832 1.00 94.94 90 SER A O 1
ATOM 660 N N . LEU A 1 91 ? 11.223 -6.803 -25.620 1.00 95.19 91 LEU A N 1
ATOM 661 C CA . LEU A 1 91 ? 10.267 -7.850 -25.259 1.00 95.19 91 LEU A CA 1
ATOM 662 C C . LEU A 1 91 ? 9.715 -8.536 -26.531 1.00 95.19 91 LEU A C 1
ATOM 664 O O . LEU A 1 91 ? 9.319 -7.823 -27.460 1.00 95.19 91 LEU A O 1
ATOM 668 N N . PRO A 1 92 ? 9.656 -9.883 -26.580 1.00 94.62 92 PRO A N 1
ATOM 669 C CA . PRO A 1 92 ? 9.146 -10.630 -27.726 1.00 94.62 92 PRO A CA 1
ATOM 670 C C . PRO A 1 92 ? 7.745 -10.185 -28.147 1.00 94.62 92 PRO A C 1
ATOM 672 O O . PRO A 1 92 ? 6.900 -9.858 -27.314 1.00 94.62 92 PRO A O 1
ATOM 675 N N . GLN A 1 93 ? 7.460 -10.207 -29.446 1.00 90.81 93 GLN A N 1
ATOM 676 C CA . GLN A 1 93 ? 6.130 -9.861 -29.939 1.00 90.81 93 GLN A CA 1
ATOM 677 C C . GLN A 1 93 ? 5.114 -10.942 -29.530 1.00 90.81 93 GLN A C 1
ATOM 679 O O . GLN A 1 93 ? 5.394 -12.133 -29.621 1.00 90.81 93 GLN A O 1
ATOM 684 N N . GLY A 1 94 ? 3.931 -10.532 -29.067 1.00 89.19 94 GLY A N 1
ATOM 685 C CA . GLY A 1 94 ? 2.854 -11.456 -28.688 1.00 89.19 94 GLY A CA 1
ATOM 686 C C . GLY A 1 94 ? 2.969 -12.089 -27.295 1.00 89.19 94 GLY A C 1
ATOM 687 O O . GLY A 1 94 ? 2.059 -12.811 -26.901 1.00 89.19 94 GLY A O 1
ATOM 688 N N . GLN A 1 95 ? 4.024 -11.808 -26.519 1.00 94.38 95 GLN A N 1
ATOM 689 C CA . GLN A 1 95 ? 4.060 -12.212 -25.107 1.00 94.38 95 GLN A CA 1
ATOM 690 C C . GLN A 1 95 ? 2.940 -11.520 -24.305 1.00 94.38 95 GLN A C 1
ATOM 692 O O . GLN A 1 95 ? 2.601 -10.361 -24.550 1.00 94.38 95 GLN A O 1
ATOM 697 N N . GLU A 1 96 ? 2.368 -12.226 -23.328 1.00 93.12 96 GLU A N 1
ATOM 698 C CA . GLU A 1 96 ? 1.196 -11.766 -22.562 1.00 93.12 96 GLU A CA 1
ATOM 699 C C . GLU A 1 96 ? 1.525 -11.288 -21.132 1.00 93.12 96 GLU A C 1
ATOM 701 O O . GLU A 1 96 ? 0.622 -10.926 -20.365 1.00 93.12 96 GLU A O 1
ATOM 706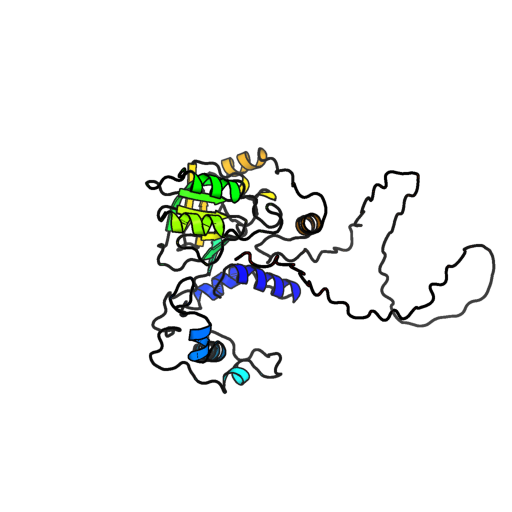 N N . ILE A 1 97 ? 2.807 -11.308 -20.757 1.00 95.62 97 ILE A N 1
ATOM 707 C CA . ILE A 1 97 ? 3.312 -10.993 -19.413 1.00 95.62 97 ILE A CA 1
ATOM 708 C C . ILE A 1 97 ? 3.337 -9.480 -19.191 1.00 95.62 97 ILE A C 1
ATOM 710 O O . ILE A 1 97 ? 2.834 -8.991 -18.182 1.00 95.62 97 ILE A O 1
ATOM 714 N N . ILE A 1 98 ? 3.902 -8.729 -20.134 1.00 96.00 98 ILE A N 1
ATOM 715 C CA . ILE A 1 98 ? 4.007 -7.270 -20.104 1.00 96.00 98 ILE A CA 1
ATOM 716 C C . ILE A 1 98 ? 3.140 -6.707 -21.226 1.00 96.00 98 ILE A C 1
ATOM 718 O O . ILE A 1 98 ? 3.486 -6.779 -22.400 1.00 96.00 98 ILE A O 1
ATOM 722 N N . ARG A 1 99 ? 1.989 -6.147 -20.875 1.00 94.00 99 ARG A N 1
ATOM 723 C CA . ARG A 1 99 ? 1.084 -5.506 -21.828 1.00 94.00 99 ARG A CA 1
ATOM 724 C C . ARG A 1 99 ? 1.730 -4.276 -22.473 1.00 94.00 99 ARG A C 1
ATOM 726 O O . ARG A 1 99 ? 2.612 -3.645 -21.890 1.00 94.00 99 ARG A O 1
ATOM 733 N N . SER A 1 100 ? 1.273 -3.930 -23.676 1.00 92.88 100 SER A N 1
ATOM 734 C CA . SER A 1 100 ? 1.671 -2.684 -24.332 1.00 92.88 100 SER A CA 1
ATOM 735 C C . SER A 1 100 ? 1.141 -1.469 -23.567 1.00 92.88 100 SER A C 1
ATOM 737 O O . SER A 1 100 ? 0.169 -1.565 -22.815 1.00 92.88 100 SER A O 1
ATOM 739 N N . LEU A 1 101 ? 1.772 -0.312 -23.781 1.00 92.69 101 LEU A N 1
ATOM 740 C CA . LEU A 1 101 ? 1.347 0.945 -23.157 1.00 92.69 101 LEU A CA 1
ATOM 741 C C . LEU A 1 101 ? -0.049 1.391 -23.632 1.00 92.69 101 LEU A C 1
ATOM 743 O O . LEU A 1 101 ? -0.768 2.008 -22.855 1.00 92.69 101 LEU A O 1
ATOM 747 N N . ASP A 1 102 ? -0.449 1.011 -24.852 1.00 92.31 102 ASP A N 1
ATOM 748 C CA . ASP A 1 102 ? -1.766 1.327 -25.431 1.00 92.31 102 ASP A CA 1
ATOM 749 C C . ASP A 1 102 ? -2.885 0.371 -24.986 1.00 92.31 102 ASP A C 1
ATOM 751 O O . ASP A 1 102 ? -4.065 0.672 -25.148 1.00 92.31 102 ASP A O 1
ATOM 755 N N . ASN A 1 103 ? -2.537 -0.795 -24.433 1.00 93.31 103 ASN A N 1
ATOM 756 C CA . ASN A 1 103 ? -3.501 -1.775 -23.923 1.00 93.31 103 ASN A CA 1
ATOM 757 C C . ASN A 1 103 ? -3.103 -2.271 -22.520 1.00 93.31 103 ASN A C 1
ATOM 759 O O . ASN A 1 103 ? -2.843 -3.468 -22.339 1.00 93.31 103 ASN A O 1
ATOM 763 N N . PRO A 1 104 ? -2.998 -1.368 -21.526 1.00 93.81 104 PRO A N 1
ATOM 764 C CA . PRO A 1 104 ? -2.561 -1.728 -20.188 1.00 93.81 104 PRO A CA 1
ATOM 765 C C . PRO A 1 104 ? -3.658 -2.476 -19.420 1.00 93.81 104 PRO A C 1
ATOM 767 O O . PRO A 1 104 ? -4.837 -2.415 -19.755 1.00 93.81 104 PRO A O 1
ATOM 770 N N . ILE A 1 105 ? -3.283 -3.148 -18.329 1.00 91.06 105 ILE A N 1
ATOM 771 C CA . ILE A 1 105 ? -4.248 -3.798 -17.426 1.00 91.06 105 ILE A CA 1
ATOM 772 C C . ILE A 1 105 ? -5.083 -2.738 -16.695 1.00 91.06 105 ILE A C 1
ATOM 774 O O . ILE A 1 105 ? -6.287 -2.902 -16.527 1.00 91.06 105 ILE A O 1
ATOM 778 N N . LYS A 1 106 ? -4.432 -1.652 -16.259 1.00 90.31 106 LYS A N 1
ATOM 779 C CA . LYS A 1 106 ? -5.061 -0.450 -15.694 1.00 90.31 106 LYS A CA 1
ATOM 780 C C . LYS A 1 106 ? -4.327 0.780 -16.249 1.00 90.31 106 LYS A C 1
ATOM 782 O O . LYS A 1 106 ? -3.094 0.744 -16.316 1.00 90.31 106 LYS A O 1
ATOM 787 N N . PRO A 1 107 ? -5.041 1.854 -16.639 1.00 91.62 107 PRO A N 1
ATOM 788 C CA . PRO A 1 107 ? -4.420 3.055 -17.208 1.00 91.62 107 PRO A CA 1
ATOM 789 C C . PRO A 1 107 ? -3.511 3.794 -16.216 1.00 91.62 107 PRO A C 1
ATOM 791 O O . PRO A 1 107 ? -2.590 4.488 -16.629 1.00 91.62 107 PRO A O 1
ATOM 794 N N . THR A 1 108 ? -3.733 3.605 -14.915 1.00 92.00 108 THR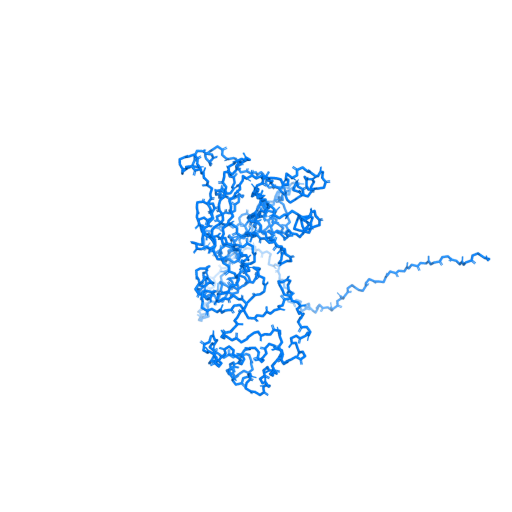 A N 1
ATOM 795 C CA . THR A 1 108 ? -2.875 4.097 -13.833 1.00 92.00 108 THR A CA 1
ATOM 796 C C . THR A 1 108 ? -2.232 2.935 -13.077 1.00 92.00 108 THR A C 1
ATOM 798 O O . THR A 1 108 ? -2.561 1.759 -13.276 1.00 92.00 108 THR A O 1
ATOM 801 N N . GLY A 1 109 ? -1.295 3.253 -12.192 1.00 90.31 109 GLY A N 1
ATOM 802 C CA . GLY A 1 109 ? -0.680 2.303 -11.284 1.00 90.31 109 GLY A CA 1
ATOM 803 C C . GLY A 1 109 ? -1.692 1.721 -10.297 1.00 90.31 109 GLY A C 1
ATOM 804 O O . GLY A 1 109 ? -2.780 2.244 -10.076 1.00 90.31 109 GLY A O 1
ATOM 805 N N . HIS A 1 110 ? -1.343 0.587 -9.693 1.00 87.88 110 HIS A N 1
ATOM 806 C CA . HIS A 1 110 ? -2.204 -0.066 -8.702 1.00 87.88 110 HIS A CA 1
ATOM 807 C C . HIS A 1 110 ? -1.907 0.361 -7.258 1.00 87.88 110 HIS A C 1
ATOM 809 O O . HIS A 1 110 ? -2.575 -0.112 -6.347 1.00 87.88 110 HIS A O 1
ATOM 815 N N . ILE A 1 111 ? -0.868 1.168 -7.020 1.00 91.50 111 ILE A N 1
ATOM 816 C CA . ILE A 1 111 ? -0.599 1.740 -5.695 1.00 91.50 111 ILE A CA 1
ATOM 817 C C . ILE A 1 111 ? -1.342 3.064 -5.635 1.00 91.50 111 ILE A C 1
ATOM 819 O O . ILE A 1 111 ? -1.069 3.949 -6.438 1.00 91.50 111 ILE A O 1
ATOM 823 N N . GLU A 1 112 ? -2.253 3.186 -4.686 1.00 92.75 112 GLU A N 1
ATOM 824 C CA . GLU A 1 112 ? -3.030 4.400 -4.467 1.00 92.75 112 GLU A CA 1
ATOM 825 C C . GLU A 1 112 ? -2.741 4.908 -3.058 1.00 92.75 112 GLU A C 1
ATOM 827 O O . GLU A 1 112 ? -2.669 4.134 -2.097 1.00 92.75 112 GLU A O 1
ATOM 832 N N . ILE A 1 113 ? -2.554 6.213 -2.936 1.00 95.38 113 ILE A N 1
ATOM 833 C CA . ILE A 1 113 ? -2.427 6.907 -1.665 1.00 95.38 113 ILE A CA 1
ATOM 834 C C . ILE A 1 113 ? -3.808 7.426 -1.303 1.00 95.38 113 ILE A C 1
ATOM 836 O O . ILE A 1 113 ? -4.407 8.171 -2.071 1.00 95.38 113 ILE A O 1
ATOM 840 N N . LEU A 1 114 ? -4.317 7.019 -0.145 1.00 96.31 114 LEU A N 1
ATOM 841 C CA . LEU A 1 114 ? -5.619 7.457 0.350 1.00 96.31 114 LEU A CA 1
ATOM 842 C C . LEU A 1 114 ? -5.436 8.455 1.493 1.00 96.31 114 LEU A C 1
ATOM 844 O O . LEU A 1 114 ? -4.583 8.250 2.358 1.00 96.31 114 LEU A O 1
ATOM 848 N N . ARG A 1 115 ? -6.248 9.513 1.519 1.00 95.81 115 ARG A N 1
ATOM 849 C CA . ARG A 1 115 ? -6.303 10.500 2.613 1.00 95.81 115 ARG A CA 1
ATOM 850 C C . ARG A 1 115 ? -7.726 10.686 3.122 1.00 95.81 115 ARG A C 1
ATOM 852 O O . ARG A 1 115 ? -8.681 10.271 2.492 1.00 95.81 115 ARG A O 1
ATOM 859 N N . GLY A 1 116 ? -7.908 11.326 4.262 1.00 95.94 116 GLY A N 1
ATOM 860 C CA . GLY A 1 116 ? -9.242 11.647 4.770 1.00 95.94 116 GLY A CA 1
ATOM 861 C C . GLY A 1 116 ? -9.245 11.722 6.281 1.00 95.94 116 GLY A C 1
ATOM 862 O O . GLY A 1 116 ? -8.183 11.677 6.904 1.00 95.94 116 GLY A O 1
ATOM 863 N N . ASN A 1 117 ? -10.429 11.818 6.884 1.00 96.25 117 ASN A N 1
ATOM 864 C CA . ASN A 1 117 ? -10.525 11.950 8.338 1.00 96.25 117 ASN A CA 1
ATOM 865 C C . ASN A 1 117 ? -9.961 10.726 9.084 1.00 96.25 117 ASN A C 1
ATOM 867 O O . ASN A 1 117 ? -9.542 10.869 10.228 1.00 96.25 117 ASN A O 1
ATOM 871 N N . LEU A 1 118 ? -9.883 9.553 8.442 1.00 96.31 118 LEU A N 1
ATOM 872 C CA . LEU A 1 118 ? -9.340 8.338 9.048 1.00 96.31 118 LEU A CA 1
ATOM 873 C C . LEU A 1 118 ? -7.819 8.196 8.865 1.00 96.31 118 LEU A C 1
ATOM 875 O O . LEU A 1 118 ? -7.153 7.590 9.705 1.00 96.31 118 LEU A O 1
ATOM 879 N N . ALA A 1 119 ? -7.272 8.769 7.789 1.00 96.56 119 ALA A N 1
ATOM 880 C CA . ALA A 1 119 ? -5.850 8.741 7.443 1.00 96.56 119 ALA A CA 1
ATOM 881 C C . ALA A 1 119 ? -5.360 10.130 6.987 1.00 96.56 119 ALA A C 1
ATOM 883 O O . ALA A 1 119 ? -5.058 10.326 5.806 1.00 96.56 119 ALA A O 1
ATOM 884 N N . PRO A 1 120 ? -5.290 11.125 7.889 1.00 95.12 120 PRO A N 1
ATOM 885 C CA . PRO A 1 120 ? -4.963 12.497 7.500 1.00 95.12 120 PRO A CA 1
ATOM 886 C C . PRO A 1 120 ? -3.527 12.633 6.966 1.00 95.12 120 PRO A C 1
ATOM 888 O O . PRO A 1 120 ? -3.288 13.382 6.019 1.00 95.12 120 PRO A O 1
ATOM 891 N N . GLU A 1 121 ? -2.576 11.857 7.496 1.00 93.75 121 GLU A N 1
ATOM 892 C CA . GLU A 1 121 ? -1.187 11.831 7.004 1.00 93.75 121 GLU A CA 1
ATOM 893 C C . GLU A 1 121 ? -0.998 10.882 5.810 1.00 93.75 121 GLU A C 1
ATOM 895 O O . GLU A 1 121 ? 0.015 10.962 5.114 1.00 93.75 121 GLU A O 1
ATOM 900 N N . GLY A 1 122 ? -2.009 10.071 5.501 1.00 95.38 122 GLY A N 1
ATOM 901 C CA . GLY A 1 122 ? -2.059 9.187 4.345 1.00 95.38 122 GLY A CA 1
ATOM 902 C C . GLY A 1 122 ? -2.117 7.710 4.720 1.00 95.38 122 GLY A C 1
ATOM 903 O O . GLY A 1 122 ? -1.820 7.306 5.845 1.00 95.38 122 GLY A O 1
ATOM 904 N N . ALA A 1 123 ? -2.521 6.904 3.749 1.00 95.94 123 ALA A N 1
ATOM 905 C CA . ALA A 1 123 ? -2.529 5.452 3.792 1.00 95.94 123 ALA A CA 1
ATOM 906 C C . ALA A 1 123 ? -2.173 4.904 2.408 1.00 95.94 123 ALA A C 1
ATOM 908 O O . ALA A 1 123 ? -2.310 5.601 1.404 1.00 95.94 123 ALA A O 1
ATOM 909 N N . VAL A 1 124 ? -1.719 3.655 2.345 1.00 94.75 124 VAL A N 1
ATOM 910 C CA . VAL A 1 124 ? -1.323 3.008 1.091 1.00 94.75 124 VAL A CA 1
ATOM 911 C C . VAL A 1 124 ? -2.274 1.859 0.805 1.00 94.75 124 VAL A C 1
ATOM 913 O O . VAL A 1 124 ? -2.355 0.899 1.573 1.00 94.75 124 VAL A O 1
ATOM 916 N N . ALA A 1 125 ? -2.960 1.940 -0.327 1.00 91.81 125 ALA A N 1
ATOM 917 C CA . ALA A 1 125 ? -3.849 0.907 -0.820 1.00 91.81 125 ALA A CA 1
ATOM 918 C C . ALA A 1 125 ? -3.280 0.256 -2.081 1.00 91.81 125 ALA A C 1
ATOM 920 O O . ALA A 1 125 ? -2.565 0.878 -2.873 1.00 91.81 125 ALA A O 1
ATOM 921 N N . LYS A 1 126 ? -3.615 -1.018 -2.270 1.00 87.31 126 LYS A N 1
ATOM 922 C CA . LYS A 1 126 ? -3.403 -1.715 -3.537 1.00 87.31 126 LYS A CA 1
ATOM 923 C C . LYS A 1 126 ? -4.755 -1.847 -4.225 1.00 87.31 126 LYS A C 1
ATOM 925 O O . LYS A 1 126 ? -5.567 -2.640 -3.766 1.00 87.31 126 LYS A O 1
ATOM 930 N N . ILE A 1 127 ? -4.965 -1.083 -5.296 1.00 84.75 127 ILE A N 1
ATOM 931 C CA . ILE A 1 127 ? -6.231 -1.028 -6.030 1.00 84.75 127 ILE A CA 1
ATOM 932 C C . ILE A 1 127 ? -6.023 -1.498 -7.467 1.00 84.75 127 ILE A C 1
ATOM 934 O O . ILE A 1 127 ? -5.468 -0.777 -8.305 1.00 84.75 127 ILE A O 1
ATOM 938 N N . THR A 1 128 ? -6.446 -2.729 -7.753 1.00 77.00 128 THR A N 1
ATOM 939 C CA . THR A 1 128 ? -6.279 -3.355 -9.074 1.00 77.00 128 THR A CA 1
ATOM 940 C C . THR A 1 128 ? -7.383 -2.986 -10.061 1.00 77.00 128 THR A C 1
ATOM 942 O O . THR A 1 128 ? -7.189 -3.141 -11.264 1.00 77.00 128 THR A O 1
ATOM 945 N N . GLY A 1 129 ? -8.514 -2.478 -9.562 1.00 72.25 129 GLY A N 1
ATOM 946 C CA . GLY A 1 129 ? -9.695 -2.098 -10.341 1.00 72.25 129 GLY A CA 1
ATOM 947 C C . GLY A 1 129 ? -10.705 -3.233 -10.547 1.00 72.25 129 GLY A C 1
ATOM 948 O O . GLY A 1 129 ? -11.812 -2.979 -11.010 1.00 72.25 129 GLY A O 1
ATOM 949 N N . LYS A 1 130 ? -10.372 -4.474 -10.168 1.00 73.62 130 LYS A N 1
ATOM 950 C CA . LYS A 1 130 ? -11.298 -5.623 -10.220 1.00 73.62 130 LYS A CA 1
ATOM 951 C C . LYS A 1 130 ? -12.313 -5.604 -9.075 1.00 73.62 130 LYS A C 1
ATOM 953 O O . LYS A 1 130 ? -13.390 -6.172 -9.191 1.00 73.62 130 LYS A O 1
ATOM 958 N N . GLU A 1 131 ? -11.943 -4.970 -7.973 1.00 72.94 131 GLU A N 1
ATOM 959 C CA . GLU A 1 131 ? -12.721 -4.817 -6.747 1.00 72.94 131 GLU A CA 1
ATOM 960 C C . GLU A 1 131 ? -13.780 -3.703 -6.829 1.00 72.94 131 GLU A C 1
ATOM 962 O O . GLU A 1 131 ? -14.651 -3.633 -5.968 1.00 72.94 131 GLU A O 1
ATOM 967 N N . GLY A 1 132 ? -13.742 -2.866 -7.871 1.00 83.38 132 GLY A N 1
ATOM 968 C CA . GLY A 1 132 ? -14.549 -1.650 -7.989 1.00 83.38 132 GLY A CA 1
ATOM 969 C C . GLY A 1 132 ? -13.780 -0.393 -7.571 1.00 83.38 132 GLY A C 1
ATOM 970 O O . GLY A 1 132 ? -12.593 -0.448 -7.258 1.00 83.38 132 GLY A O 1
ATOM 971 N N . MET A 1 133 ? -14.462 0.755 -7.593 1.00 85.62 133 MET A N 1
ATOM 972 C CA . MET A 1 133 ? -13.857 2.065 -7.296 1.00 85.62 133 MET A CA 1
ATOM 973 C C . MET A 1 133 ? -14.223 2.618 -5.915 1.00 85.62 133 MET A C 1
ATOM 975 O O . MET A 1 133 ? -13.606 3.575 -5.460 1.00 85.62 133 MET A O 1
ATOM 979 N N . SER A 1 134 ? -15.207 2.036 -5.232 1.00 91.94 134 SER A N 1
ATOM 980 C CA . SER A 1 134 ? -15.594 2.448 -3.885 1.00 91.94 134 SER A CA 1
ATOM 981 C C . SER A 1 134 ? -16.144 1.267 -3.090 1.00 91.94 134 SER A C 1
ATOM 983 O O . SER A 1 134 ? -16.747 0.356 -3.661 1.00 91.94 134 SER A O 1
ATOM 985 N N . PHE A 1 135 ? -15.932 1.290 -1.777 1.00 94.25 135 PHE A N 1
ATOM 986 C CA . PHE A 1 135 ? -16.481 0.328 -0.833 1.00 94.25 135 PHE A CA 1
ATOM 987 C C . PHE A 1 135 ? -16.924 1.036 0.443 1.00 94.25 135 PHE A C 1
ATOM 989 O O . PHE A 1 135 ? -16.123 1.718 1.085 1.00 94.25 135 PHE A O 1
ATOM 996 N N . THR A 1 136 ? -18.174 0.812 0.841 1.00 96.75 136 THR A N 1
ATOM 997 C CA . THR A 1 136 ? -18.749 1.341 2.081 1.00 96.75 136 THR A CA 1
ATOM 998 C C . THR A 1 136 ? -19.301 0.198 2.923 1.00 96.75 136 THR A C 1
ATOM 1000 O O . THR A 1 136 ? -20.027 -0.663 2.415 1.00 96.75 136 THR A O 1
ATOM 1003 N N . GLY A 1 137 ? -18.961 0.182 4.210 1.00 96.56 137 GLY A N 1
ATOM 1004 C CA . GLY A 1 137 ? -19.399 -0.858 5.135 1.00 96.56 137 GLY A CA 1
ATOM 1005 C C . GLY A 1 137 ? -19.246 -0.467 6.600 1.00 96.56 137 GLY A C 1
ATOM 1006 O O . GLY A 1 137 ? -18.521 0.469 6.941 1.00 96.56 137 GLY A O 1
ATOM 1007 N N . LYS A 1 138 ? -19.930 -1.209 7.476 1.00 97.81 138 LYS A N 1
ATOM 1008 C CA . LYS A 1 138 ? -19.845 -1.000 8.927 1.00 97.81 138 LYS A CA 1
ATOM 1009 C C . LYS A 1 138 ? -18.483 -1.454 9.441 1.00 97.81 138 LYS A C 1
ATOM 1011 O O . LYS A 1 138 ? -17.997 -2.524 9.065 1.00 97.81 138 LYS A O 1
ATOM 1016 N N . ALA A 1 139 ? -17.895 -0.676 10.335 1.00 97.88 139 ALA A N 1
ATOM 1017 C CA . ALA A 1 139 ? -16.646 -1.012 10.984 1.00 97.88 139 ALA A CA 1
ATOM 1018 C C . ALA A 1 139 ? -16.820 -2.241 11.884 1.00 97.88 139 ALA A C 1
ATOM 1020 O O . ALA A 1 139 ? -17.764 -2.324 12.675 1.00 97.88 139 ALA A O 1
ATOM 1021 N N . ARG A 1 140 ? -15.876 -3.179 11.786 1.00 97.06 140 ARG A N 1
ATOM 1022 C CA . ARG A 1 140 ? -15.655 -4.224 12.789 1.00 97.06 140 ARG A CA 1
ATOM 1023 C C . ARG A 1 140 ? -14.217 -4.133 13.279 1.00 97.06 140 ARG A C 1
ATOM 1025 O O . ARG A 1 140 ? -13.289 -4.338 12.498 1.00 97.06 140 ARG A O 1
ATOM 1032 N N . VAL A 1 141 ? -14.030 -3.784 14.543 1.00 97.50 141 VAL A N 1
ATOM 1033 C CA . VAL A 1 141 ? -12.752 -3.327 15.086 1.00 97.50 141 VAL A CA 1
ATOM 1034 C C . VAL A 1 141 ? -12.074 -4.419 15.905 1.00 97.50 141 VAL A C 1
ATOM 1036 O O . VAL A 1 141 ? -12.650 -4.977 16.832 1.00 97.50 141 VAL A O 1
ATOM 1039 N N . PHE A 1 142 ? -10.803 -4.652 15.596 1.00 97.06 142 PHE A N 1
ATOM 1040 C CA . PHE A 1 142 ? -9.904 -5.565 16.289 1.00 97.06 142 PHE A CA 1
ATOM 1041 C C . PHE A 1 142 ? -8.639 -4.807 16.694 1.00 97.06 142 PHE A C 1
ATOM 1043 O O . PHE A 1 142 ? -8.093 -4.007 15.928 1.00 97.06 142 PHE A O 1
ATOM 1050 N N . ASN A 1 143 ? -8.156 -5.035 17.913 1.00 95.62 143 ASN A N 1
ATOM 1051 C CA . ASN A 1 143 ? -6.979 -4.346 18.442 1.00 95.62 143 ASN A CA 1
ATOM 1052 C C . ASN A 1 143 ? -5.672 -5.098 18.168 1.00 95.62 143 ASN A C 1
ATOM 1054 O O . ASN A 1 143 ? -4.608 -4.564 18.484 1.00 95.62 143 ASN A O 1
ATOM 1058 N N . LYS A 1 144 ? -5.748 -6.325 17.639 1.00 93.19 144 LYS A N 1
ATOM 1059 C CA . LYS A 1 144 ? -4.613 -7.151 17.209 1.00 93.19 144 LYS A CA 1
ATOM 1060 C C . LYS A 1 144 ? -5.025 -8.146 16.126 1.00 93.19 144 LYS A C 1
ATOM 1062 O O . LYS A 1 144 ? -6.183 -8.550 16.072 1.00 93.19 144 LYS A O 1
ATOM 1067 N N . GLU A 1 145 ? -4.065 -8.593 15.311 1.00 92.75 145 GLU A N 1
ATOM 1068 C CA . GLU A 1 145 ? -4.309 -9.582 14.240 1.00 92.75 145 GLU A CA 1
ATOM 1069 C C . GLU A 1 145 ? -4.919 -10.885 14.781 1.00 92.75 145 GLU A C 1
ATOM 1071 O O . GLU A 1 145 ? -5.885 -11.391 14.221 1.00 92.75 145 GLU A O 1
ATOM 1076 N N . HIS A 1 146 ? -4.415 -11.398 15.909 1.00 91.81 146 HIS A N 1
ATOM 1077 C CA . HIS A 1 146 ? -4.903 -12.662 16.471 1.00 91.81 146 HIS A CA 1
ATOM 1078 C C . HIS A 1 146 ? -6.384 -12.617 16.889 1.00 91.81 146 HIS A C 1
ATOM 1080 O O . HIS A 1 146 ? -7.057 -13.640 16.838 1.00 91.81 146 HIS A O 1
ATOM 1086 N N . GLU A 1 147 ? -6.913 -11.445 17.264 1.00 94.62 147 GLU A N 1
ATOM 1087 C CA . GLU A 1 147 ? -8.337 -11.288 17.593 1.00 94.62 147 GLU A CA 1
ATOM 1088 C C . GLU A 1 147 ? -9.211 -11.448 16.338 1.00 94.62 147 GLU 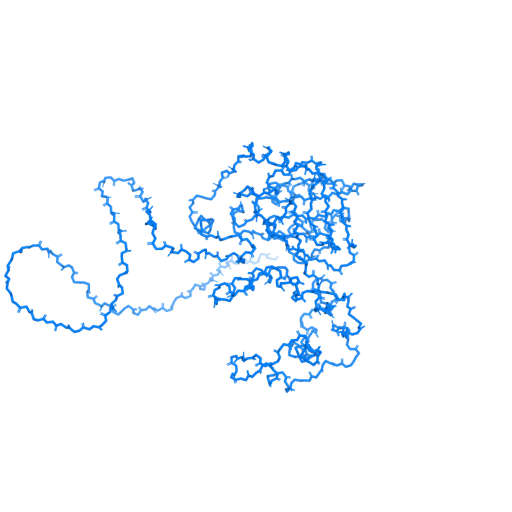A C 1
ATOM 1090 O O . GLU A 1 147 ? -10.285 -12.052 16.395 1.00 94.62 147 GLU A O 1
ATOM 1095 N N . LEU A 1 148 ? -8.734 -10.942 15.195 1.00 93.31 148 LEU A N 1
ATOM 1096 C CA . LEU A 1 148 ? -9.387 -11.128 13.902 1.00 93.31 148 LEU A CA 1
ATOM 1097 C C . LEU A 1 148 ? -9.294 -12.588 13.443 1.00 93.31 148 LEU A C 1
ATOM 1099 O O . LEU A 1 148 ? -10.299 -13.150 13.009 1.00 93.31 148 LE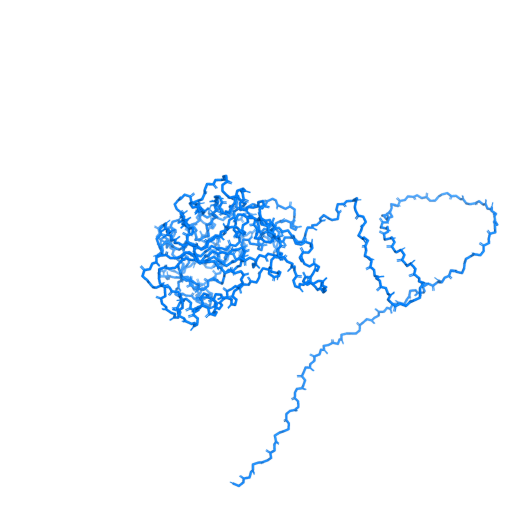U A O 1
ATOM 1103 N N . ASP A 1 149 ? -8.119 -13.210 13.564 1.00 91.12 149 ASP A N 1
ATOM 1104 C CA . ASP A 1 149 ? -7.931 -14.626 13.230 1.00 91.12 149 ASP A CA 1
ATOM 1105 C C . ASP A 1 149 ? -8.903 -15.510 14.031 1.00 91.12 149 ASP A C 1
ATOM 1107 O O . ASP A 1 149 ? -9.579 -16.372 13.466 1.00 91.12 149 ASP A O 1
ATOM 1111 N N . ASP A 1 150 ? -9.040 -15.262 15.336 1.00 93.19 150 ASP A N 1
ATOM 1112 C CA . ASP A 1 150 ? -9.978 -15.981 16.200 1.00 93.19 150 ASP A CA 1
ATOM 1113 C C . ASP A 1 150 ? -11.439 -15.788 15.767 1.00 93.19 150 ASP A C 1
ATOM 1115 O O . ASP A 1 150 ? -12.213 -16.751 15.763 1.00 93.19 150 ASP A O 1
ATOM 1119 N N . ALA A 1 151 ? -11.832 -14.568 15.392 1.00 93.19 151 ALA A N 1
ATOM 1120 C CA . ALA A 1 151 ? -13.182 -14.274 14.914 1.00 93.19 151 ALA A CA 1
ATOM 1121 C C . ALA A 1 151 ? -13.482 -14.952 13.565 1.00 93.19 151 ALA A C 1
ATOM 1123 O O . ALA A 1 151 ? -14.571 -15.506 13.380 1.00 93.19 151 ALA A O 1
ATOM 1124 N N . LEU A 1 152 ? -12.515 -14.963 12.642 1.00 90.62 152 LEU A N 1
ATOM 1125 C CA . LEU A 1 152 ? -12.619 -15.651 11.351 1.00 90.62 152 LEU A CA 1
ATOM 1126 C C . LEU A 1 152 ? -12.743 -17.166 11.537 1.00 90.62 152 LEU A C 1
ATOM 1128 O O . LEU A 1 152 ? -13.648 -17.777 10.969 1.00 90.62 152 LEU A O 1
ATOM 1132 N N . ASN A 1 153 ? -11.902 -17.761 12.388 1.00 89.12 153 ASN A N 1
ATOM 1133 C CA . ASN A 1 153 ? -11.927 -19.197 12.681 1.00 89.12 153 ASN A CA 1
ATOM 1134 C C . ASN A 1 153 ? -13.238 -19.643 13.344 1.00 89.12 153 ASN A C 1
ATOM 1136 O O . ASN A 1 153 ? -13.712 -20.750 13.101 1.00 89.12 153 ASN A O 1
ATOM 1140 N N . LYS A 1 154 ? -13.851 -18.774 14.155 1.00 92.25 154 LYS A N 1
ATOM 1141 C CA . LYS A 1 154 ? -15.161 -19.017 14.781 1.00 92.25 154 LYS A CA 1
ATOM 1142 C C . LYS A 1 154 ? -16.347 -18.709 13.858 1.00 92.25 154 LYS A C 1
ATOM 1144 O O . LYS A 1 154 ? -17.487 -18.867 14.286 1.00 92.25 154 LYS A O 1
ATOM 1149 N N . GLY A 1 155 ? -16.111 -18.243 12.629 1.00 89.62 155 GLY A N 1
ATOM 1150 C CA . GLY A 1 155 ? -17.175 -17.879 11.689 1.00 89.62 155 GLY A CA 1
ATOM 1151 C C . GLY A 1 155 ? -18.012 -16.678 12.140 1.00 89.62 155 GLY A C 1
ATOM 1152 O O . GLY A 1 155 ? -19.182 -16.580 11.786 1.00 89.62 155 GLY A O 1
ATOM 1153 N N . GLN A 1 156 ? -17.434 -15.768 12.930 1.00 90.75 156 GLN A N 1
ATOM 1154 C CA . GLN A 1 156 ? -18.142 -14.624 13.521 1.00 90.75 156 GLN A CA 1
ATOM 1155 C C . GLN A 1 156 ? -18.260 -13.419 12.584 1.00 90.75 156 GLN A C 1
ATOM 1157 O O . GLN A 1 156 ? -18.848 -12.414 12.974 1.00 90.75 156 GLN A O 1
ATOM 1162 N N . ILE A 1 157 ? -17.701 -13.495 11.372 1.00 90.81 157 ILE A N 1
ATOM 1163 C CA . ILE A 1 157 ? -17.780 -12.428 10.372 1.00 90.81 157 ILE A CA 1
ATOM 1164 C C . ILE A 1 157 ? -19.017 -12.652 9.483 1.00 90.81 157 ILE A C 1
ATOM 1166 O O . ILE A 1 157 ? -19.058 -13.641 8.742 1.00 90.81 157 ILE A O 1
ATOM 1170 N N . PRO A 1 158 ? -20.027 -11.758 9.535 1.00 88.44 158 PRO A N 1
ATOM 1171 C CA . PRO A 1 158 ? -21.209 -11.836 8.684 1.00 88.44 158 PRO A CA 1
ATOM 1172 C C . PRO A 1 158 ? -20.874 -11.865 7.190 1.00 88.44 158 PRO A C 1
ATOM 1174 O O . PRO A 1 158 ? -19.989 -11.152 6.721 1.00 88.44 158 PRO A O 1
ATOM 1177 N N . ARG A 1 159 ? -21.635 -12.656 6.427 1.00 88.50 159 ARG A N 1
ATOM 1178 C CA . ARG A 1 159 ? -21.506 -12.772 4.960 1.00 88.50 159 ARG A CA 1
ATOM 1179 C C . ARG A 1 159 ? -22.443 -11.855 4.173 1.00 88.50 159 ARG A C 1
ATOM 1181 O O . ARG A 1 159 ? -22.232 -11.642 2.986 1.00 88.50 159 ARG A O 1
ATOM 1188 N N . HIS A 1 160 ? -23.503 -11.368 4.814 1.00 86.50 160 HIS A N 1
ATOM 1189 C CA . HIS A 1 160 ? -24.613 -10.677 4.146 1.00 86.50 160 HIS A CA 1
ATOM 1190 C C . HIS A 1 160 ? -24.569 -9.151 4.307 1.00 86.50 160 HIS A C 1
ATOM 1192 O O . HIS A 1 160 ? -25.431 -8.459 3.780 1.00 86.50 160 HIS A O 1
ATOM 1198 N N . GLU A 1 161 ? -23.575 -8.627 5.026 1.00 91.62 161 GLU A N 1
ATOM 1199 C CA . GLU A 1 161 ? -23.404 -7.195 5.280 1.00 91.62 161 GLU A CA 1
ATOM 1200 C C . GLU A 1 161 ? -22.022 -6.753 4.811 1.00 91.62 161 GLU A C 1
ATOM 1202 O O . GLU A 1 161 ? -21.049 -7.472 5.026 1.00 91.62 161 GLU A O 1
ATOM 1207 N N . ASN A 1 162 ? -21.910 -5.572 4.204 1.00 94.00 162 ASN A N 1
ATOM 1208 C CA . ASN A 1 162 ? -20.602 -5.016 3.878 1.00 94.00 162 ASN A CA 1
ATOM 1209 C C . ASN A 1 162 ? -19.897 -4.569 5.158 1.00 94.00 162 ASN A C 1
ATOM 1211 O O . ASN A 1 162 ? -20.427 -3.751 5.917 1.00 94.00 162 ASN A O 1
ATOM 1215 N N . LEU A 1 163 ? -18.694 -5.091 5.381 1.00 95.44 163 LEU A N 1
ATOM 1216 C CA . LEU A 1 163 ? -17.908 -4.818 6.577 1.00 95.44 163 LEU A CA 1
ATOM 1217 C C . LEU A 1 163 ? -16.549 -4.238 6.220 1.00 95.44 163 LEU A C 1
ATOM 1219 O O . LEU A 1 163 ? -15.868 -4.711 5.311 1.00 95.44 163 LEU A O 1
ATOM 1223 N N . VAL A 1 164 ? -16.134 -3.242 6.993 1.00 96.12 164 VAL A N 1
ATOM 1224 C CA . VAL A 1 164 ? -14.763 -2.742 6.990 1.00 96.12 164 VAL A CA 1
ATOM 1225 C C . VAL A 1 164 ? -14.085 -3.258 8.250 1.00 96.12 164 VAL A C 1
ATOM 1227 O O . VAL A 1 164 ? -14.341 -2.790 9.358 1.00 96.12 164 VAL A O 1
ATOM 1230 N N . ILE A 1 165 ? -13.237 -4.267 8.087 1.00 95.69 165 ILE A N 1
ATOM 1231 C CA . ILE A 1 165 ? -12.472 -4.850 9.182 1.00 95.69 165 ILE A CA 1
ATOM 1232 C C . ILE A 1 165 ? -11.301 -3.924 9.490 1.00 95.69 165 ILE A C 1
ATOM 1234 O O . ILE A 1 165 ? -10.423 -3.698 8.653 1.00 95.69 165 ILE A O 1
ATOM 1238 N N . VAL A 1 166 ? -11.292 -3.395 10.707 1.00 97.25 166 VAL A N 1
ATOM 1239 C CA . VAL A 1 166 ? -10.279 -2.464 11.194 1.00 97.25 166 VAL A CA 1
ATOM 1240 C C . VAL A 1 166 ? -9.360 -3.213 12.139 1.00 97.25 166 VAL A C 1
ATOM 1242 O O . VAL A 1 166 ? -9.769 -3.551 13.245 1.00 97.25 166 VAL A O 1
ATOM 1245 N N . VAL A 1 167 ? -8.112 -3.447 11.735 1.00 96.75 167 VAL A N 1
ATOM 1246 C CA . VAL A 1 167 ? -7.090 -4.017 12.623 1.00 96.75 167 VAL A CA 1
ATOM 1247 C C . VAL A 1 167 ? -6.117 -2.918 13.009 1.00 96.75 167 VAL A C 1
ATOM 1249 O O . VAL A 1 167 ? -5.338 -2.447 12.182 1.00 96.75 167 VAL A O 1
ATOM 1252 N N . ARG A 1 168 ? -6.173 -2.479 14.263 1.00 96.19 168 ARG A N 1
ATOM 1253 C CA . ARG A 1 168 ? -5.392 -1.339 14.760 1.00 96.19 168 ARG A CA 1
ATOM 1254 C C . ARG A 1 168 ? -4.381 -1.751 15.820 1.00 96.19 168 ARG A C 1
ATOM 1256 O O . ARG A 1 168 ? -4.426 -2.869 16.308 1.00 96.19 168 ARG A O 1
ATOM 1263 N N . TYR A 1 169 ? -3.492 -0.832 16.198 1.00 96.00 169 TYR A N 1
ATOM 1264 C CA . TYR A 1 169 ? -2.351 -1.103 17.081 1.00 96.00 169 TYR A CA 1
ATOM 1265 C C . TYR A 1 169 ? -1.372 -2.123 16.497 1.00 96.00 169 TYR A C 1
ATOM 1267 O O . TYR A 1 169 ? -0.658 -2.793 17.240 1.00 96.00 169 TYR A O 1
ATOM 1275 N N . GLU A 1 170 ? -1.288 -2.201 15.175 1.00 95.62 170 GLU A N 1
ATOM 1276 C CA . GLU A 1 170 ? -0.316 -3.015 14.446 1.00 95.62 170 GLU A CA 1
ATOM 1277 C C . GLU A 1 170 ? 0.654 -2.130 13.656 1.00 95.62 170 GLU A C 1
ATOM 1279 O O . GLU A 1 170 ? 1.448 -2.611 12.854 1.00 95.62 170 GLU A O 1
ATOM 1284 N N . GLY A 1 171 ? 0.642 -0.823 13.935 1.00 94.31 171 GLY A N 1
ATOM 1285 C CA . GLY A 1 171 ? 1.597 0.153 13.428 1.00 94.31 171 GLY A CA 1
ATOM 1286 C C . GLY A 1 171 ? 3.021 0.012 13.985 1.00 94.31 171 GLY A C 1
ATOM 1287 O O . GLY A 1 171 ? 3.326 -0.889 14.782 1.00 94.31 171 GLY A O 1
ATOM 1288 N N . PRO A 1 172 ? 3.944 0.907 13.575 1.00 92.94 172 PRO A N 1
ATOM 1289 C CA . PRO A 1 172 ? 5.344 0.874 13.998 1.00 92.94 172 PRO A CA 1
ATOM 1290 C C . PRO A 1 172 ? 5.525 0.826 15.515 1.00 92.94 172 PRO A C 1
ATOM 1292 O O . PRO A 1 172 ? 6.345 0.048 16.015 1.00 92.94 172 PRO A O 1
ATOM 1295 N N . LYS A 1 173 ? 4.757 1.619 16.266 1.00 92.31 173 LYS A N 1
ATOM 1296 C CA . LYS A 1 173 ? 4.833 1.659 17.727 1.00 92.31 173 LYS A CA 1
ATOM 1297 C C . LYS A 1 173 ? 3.798 0.764 18.395 1.00 92.31 173 LYS A C 1
ATOM 1299 O O . LYS A 1 173 ? 4.071 0.321 19.509 1.00 92.31 173 LYS A O 1
ATOM 1304 N N . GLY A 1 174 ? 2.644 0.537 17.772 1.00 92.25 174 GLY A N 1
ATOM 1305 C CA . GLY A 1 174 ? 1.554 -0.276 18.314 1.00 92.25 174 GLY A CA 1
ATOM 1306 C C . GLY A 1 174 ? 1.835 -1.775 18.301 1.00 92.25 174 GLY A C 1
ATOM 1307 O O . GLY A 1 174 ? 1.548 -2.448 19.294 1.00 92.25 174 GLY A O 1
ATOM 1308 N N . GLY A 1 175 ? 2.445 -2.273 17.218 1.00 92.38 175 GLY A N 1
ATOM 1309 C CA . GLY A 1 175 ? 2.788 -3.687 17.032 1.00 92.38 175 GLY A CA 1
ATOM 1310 C C . GLY A 1 175 ? 3.608 -4.229 18.206 1.00 92.38 175 GLY A C 1
ATOM 1311 O O . GLY A 1 175 ? 3.086 -5.053 18.965 1.00 92.38 175 GLY A O 1
ATOM 1312 N N . PRO A 1 176 ? 4.823 -3.697 18.469 1.00 91.88 176 PRO A N 1
ATOM 1313 C CA . PRO A 1 176 ? 5.678 -2.820 17.646 1.00 91.88 176 PRO A CA 1
ATOM 1314 C C . PRO A 1 176 ? 6.338 -3.530 16.450 1.00 91.88 176 PRO A C 1
ATOM 1316 O O . PRO A 1 176 ? 6.352 -4.752 16.376 1.00 91.88 176 PRO A O 1
ATOM 1319 N N . GLY A 1 177 ? 6.961 -2.768 15.546 1.00 91.31 177 GLY A N 1
ATOM 1320 C CA . GLY A 1 177 ? 7.671 -3.312 14.372 1.00 91.31 177 GLY A CA 1
ATOM 1321 C C . GLY A 1 177 ? 6.852 -3.301 13.082 1.00 91.31 177 GLY A C 1
ATOM 1322 O O . GLY A 1 177 ? 7.388 -3.580 12.012 1.00 91.31 177 GLY A O 1
ATOM 1323 N N . MET A 1 178 ? 5.577 -2.918 13.176 1.00 94.38 178 MET A N 1
ATOM 1324 C CA . MET A 1 178 ? 4.620 -2.920 12.076 1.00 94.38 178 MET A CA 1
ATOM 1325 C C . MET A 1 178 ? 4.576 -4.275 11.344 1.00 94.38 178 MET A C 1
ATOM 1327 O O . MET A 1 178 ? 5.041 -4.361 10.194 1.00 94.38 178 MET A O 1
ATOM 1331 N N . PRO A 1 179 ? 4.123 -5.346 12.028 1.00 91.88 179 PRO A N 1
ATOM 1332 C CA . PRO A 1 179 ? 4.082 -6.694 11.468 1.00 91.88 179 PRO A CA 1
ATOM 1333 C C . PRO A 1 179 ? 3.250 -6.756 10.182 1.00 91.88 179 PRO A C 1
ATOM 1335 O O . PRO A 1 179 ? 2.392 -5.911 9.926 1.00 91.88 179 PRO A O 1
ATOM 1338 N N . GLU A 1 180 ? 3.572 -7.734 9.340 1.00 89.69 180 GLU A N 1
ATOM 1339 C CA . GLU A 1 180 ? 2.816 -8.015 8.120 1.00 89.69 180 GLU A CA 1
ATOM 1340 C C . GLU A 1 180 ? 1.765 -9.075 8.411 1.00 89.69 180 GLU A C 1
ATOM 1342 O O . GLU A 1 180 ? 2.099 -10.160 8.884 1.00 89.69 180 GLU A O 1
ATOM 1347 N N . GLN A 1 181 ? 0.514 -8.745 8.117 1.00 84.62 181 GLN A N 1
ATOM 1348 C CA . GLN A 1 181 ? -0.648 -9.573 8.385 1.00 84.62 181 GLN A CA 1
ATOM 1349 C C . GLN A 1 181 ? -0.950 -10.425 7.156 1.00 84.62 181 GLN A C 1
ATOM 1351 O O . GLN A 1 181 ? -1.470 -9.941 6.146 1.00 84.62 181 GLN A O 1
ATOM 1356 N N . LEU A 1 182 ? -0.551 -11.693 7.219 1.00 82.38 182 LEU A N 1
ATOM 1357 C CA . LEU A 1 182 ? -0.782 -12.682 6.161 1.00 82.38 182 LEU A CA 1
ATOM 1358 C C . LEU A 1 182 ? -1.926 -13.632 6.529 1.00 82.38 182 LEU A C 1
ATOM 1360 O O . LEU A 1 182 ? -2.701 -14.027 5.653 1.00 82.38 182 LEU A O 1
ATOM 1364 N N . LYS A 1 183 ? -2.051 -13.994 7.811 1.00 83.44 183 LYS A N 1
ATOM 1365 C CA . LYS A 1 183 ? -2.989 -15.029 8.262 1.00 83.44 183 LYS A CA 1
ATOM 1366 C C . LYS A 1 183 ? -4.429 -14.592 8.059 1.00 83.44 183 LYS A C 1
ATOM 1368 O O . LYS A 1 183 ? -5.167 -15.290 7.366 1.00 83.44 183 LYS A O 1
ATOM 1373 N N . ALA A 1 184 ? -4.768 -13.395 8.531 1.00 81.75 184 ALA A N 1
ATOM 1374 C CA . ALA A 1 184 ? -6.092 -12.814 8.355 1.00 81.75 184 ALA A CA 1
ATOM 1375 C C . ALA A 1 184 ? -6.493 -12.734 6.874 1.00 81.75 184 ALA A C 1
ATOM 1377 O O . ALA A 1 184 ? -7.588 -13.151 6.493 1.00 81.75 184 ALA A O 1
ATOM 1378 N N . SER A 1 185 ? -5.581 -12.274 6.010 1.00 79.25 185 SER A N 1
ATOM 1379 C CA . SER A 1 185 ? -5.851 -12.196 4.572 1.00 79.25 185 SER A CA 1
ATOM 1380 C C . SER A 1 185 ? -6.080 -13.564 3.923 1.00 79.25 185 SER A C 1
ATOM 1382 O O . SER A 1 185 ? -7.006 -13.724 3.128 1.00 79.25 185 SER A O 1
ATOM 1384 N N . ALA A 1 186 ? -5.285 -14.574 4.290 1.00 82.19 186 ALA A N 1
ATOM 1385 C CA . ALA A 1 186 ? -5.452 -15.933 3.788 1.00 82.19 186 ALA A CA 1
ATOM 1386 C C . ALA A 1 186 ? -6.757 -16.569 4.295 1.00 82.19 186 ALA A C 1
ATOM 1388 O O . ALA A 1 186 ? -7.453 -17.230 3.525 1.00 82.19 186 ALA A O 1
ATOM 1389 N N . ALA A 1 187 ? -7.120 -16.334 5.559 1.00 85.56 187 ALA A N 1
ATOM 1390 C CA . ALA A 1 187 ? -8.356 -16.827 6.157 1.00 85.56 187 ALA A CA 1
ATOM 1391 C C . ALA A 1 187 ? -9.602 -16.218 5.492 1.00 85.56 187 ALA A C 1
ATOM 1393 O O . ALA A 1 187 ? -10.541 -16.947 5.179 1.00 85.56 187 ALA A O 1
ATOM 1394 N N . ILE A 1 188 ? -9.591 -14.915 5.190 1.00 85.19 188 ILE A N 1
ATOM 1395 C CA . ILE A 1 188 ? -10.669 -14.234 4.449 1.00 85.19 188 ILE A CA 1
ATOM 1396 C C . ILE A 1 188 ? -10.838 -14.832 3.048 1.00 85.19 188 ILE A C 1
ATOM 1398 O O . ILE A 1 188 ? -11.962 -15.147 2.644 1.00 85.19 188 ILE A O 1
ATOM 1402 N N . MET A 1 189 ? -9.731 -15.055 2.328 1.00 83.25 189 MET A N 1
ATOM 1403 C CA . MET A 1 189 ? -9.774 -15.707 1.015 1.00 83.25 189 MET A CA 1
ATOM 1404 C C . MET A 1 189 ? -10.276 -17.152 1.103 1.00 83.25 189 MET A C 1
ATOM 1406 O O . MET A 1 189 ? -11.135 -17.549 0.317 1.00 83.25 189 MET A O 1
ATOM 1410 N N . GLY A 1 190 ? -9.798 -17.930 2.079 1.00 84.44 190 GLY A N 1
ATOM 1411 C CA . GLY A 1 190 ? -10.244 -19.306 2.313 1.00 84.44 190 GLY A CA 1
ATOM 1412 C C . GLY A 1 190 ? -11.732 -19.393 2.667 1.00 84.44 190 GLY A C 1
ATOM 1413 O O . GLY A 1 190 ? -12.438 -20.276 2.180 1.00 84.44 190 GLY A O 1
ATOM 1414 N N . ALA A 1 191 ? -12.236 -18.427 3.439 1.00 84.94 191 ALA A N 1
ATOM 1415 C CA . ALA A 1 191 ? -13.652 -18.293 3.770 1.00 84.94 191 ALA A CA 1
ATOM 1416 C C . ALA A 1 191 ? -14.510 -17.774 2.599 1.00 84.94 191 ALA A C 1
ATOM 1418 O O . ALA A 1 191 ? -15.742 -17.836 2.686 1.00 84.94 191 ALA A O 1
ATOM 1419 N N . LYS A 1 192 ? -13.881 -17.315 1.505 1.00 85.44 192 LYS A N 1
ATOM 1420 C CA . LYS A 1 192 ? -14.511 -16.720 0.314 1.00 85.44 192 LYS A CA 1
ATOM 1421 C C . LYS A 1 192 ? -15.393 -15.511 0.647 1.00 85.44 192 LYS A C 1
ATOM 1423 O O . LYS A 1 192 ? -16.482 -15.363 0.096 1.00 85.44 192 LYS A O 1
ATOM 1428 N N . LEU A 1 193 ? -14.938 -14.665 1.570 1.00 85.12 193 LEU A N 1
ATOM 1429 C CA . LEU A 1 193 ? -15.637 -13.430 1.925 1.00 85.12 193 LEU A CA 1
ATOM 1430 C C . LEU A 1 193 ? -15.321 -12.347 0.888 1.00 85.12 193 LEU A C 1
ATOM 1432 O O . LEU A 1 193 ? -14.180 -11.910 0.771 1.00 85.12 193 LEU A O 1
ATOM 1436 N N . THR A 1 194 ? -16.333 -11.920 0.134 1.00 85.56 194 THR A N 1
ATOM 1437 C CA . THR A 1 194 ? -16.223 -10.845 -0.872 1.00 85.56 194 THR A CA 1
ATOM 1438 C C . THR A 1 194 ? -16.846 -9.531 -0.401 1.00 85.56 194 THR A C 1
ATOM 1440 O O . THR A 1 194 ? -16.671 -8.498 -1.035 1.00 85.56 194 THR A O 1
ATOM 1443 N N . ASN A 1 195 ? -17.576 -9.566 0.713 1.00 89.19 195 ASN A N 1
ATOM 1444 C CA . ASN A 1 195 ? -18.300 -8.455 1.331 1.00 89.19 195 ASN A CA 1
ATOM 1445 C C . ASN A 1 195 ? -17.448 -7.692 2.364 1.00 89.19 195 ASN A C 1
ATOM 1447 O O . ASN A 1 195 ? -17.989 -7.065 3.275 1.00 89.19 195 ASN A O 1
ATOM 1451 N N . VAL A 1 196 ? -16.121 -7.799 2.281 1.00 91.56 196 VAL A N 1
ATOM 1452 C CA . VAL A 1 196 ? -15.204 -7.323 3.318 1.00 91.56 196 VAL A CA 1
ATOM 1453 C C . VAL A 1 196 ? -14.081 -6.483 2.717 1.00 91.56 196 VAL A C 1
ATOM 1455 O O . VAL A 1 196 ? -13.427 -6.905 1.765 1.00 91.56 196 VAL A O 1
ATOM 1458 N N . ALA A 1 197 ? -13.820 -5.331 3.330 1.00 92.62 197 ALA A N 1
ATOM 1459 C CA . ALA A 1 197 ? -12.599 -4.556 3.147 1.00 92.62 197 ALA A CA 1
ATOM 1460 C C . ALA A 1 197 ? -11.718 -4.633 4.400 1.00 92.62 197 ALA A C 1
ATOM 1462 O O . ALA A 1 197 ? -12.220 -4.777 5.516 1.00 92.62 197 ALA A O 1
ATOM 1463 N N . LEU A 1 198 ? -10.405 -4.516 4.220 1.00 93.00 198 LEU A N 1
ATOM 1464 C CA . LEU A 1 198 ? -9.420 -4.574 5.296 1.00 93.00 198 LEU A CA 1
ATOM 1465 C C . LEU A 1 198 ? -8.679 -3.248 5.405 1.00 93.00 198 LEU A C 1
ATOM 1467 O O . LEU A 1 198 ? -8.084 -2.782 4.432 1.00 93.00 198 LEU A O 1
ATOM 1471 N N . ILE A 1 199 ? -8.652 -2.677 6.606 1.00 95.62 199 ILE A N 1
ATOM 1472 C CA . ILE A 1 199 ? -7.865 -1.481 6.895 1.00 95.62 199 ILE A CA 1
ATOM 1473 C C . ILE A 1 199 ? -6.981 -1.692 8.126 1.00 95.62 199 ILE A C 1
ATOM 1475 O O . ILE A 1 199 ? -7.377 -2.361 9.084 1.00 95.62 199 ILE A O 1
ATOM 1479 N N . THR A 1 200 ? -5.763 -1.150 8.105 1.00 96.44 200 THR A N 1
ATOM 1480 C CA . THR A 1 200 ? -4.833 -1.264 9.235 1.00 96.44 200 THR A CA 1
ATOM 1481 C C . THR A 1 200 ? -3.818 -0.122 9.306 1.00 96.44 200 THR A C 1
ATOM 1483 O O . THR A 1 200 ? -3.378 0.419 8.288 1.00 96.44 200 THR A O 1
ATOM 1486 N N . ASP A 1 201 ? -3.391 0.213 10.526 1.00 96.00 201 ASP A N 1
ATOM 1487 C CA . ASP A 1 201 ? -2.176 1.003 10.771 1.00 96.00 201 ASP A CA 1
ATOM 1488 C C . ASP A 1 201 ? -0.884 0.172 10.611 1.00 96.00 201 ASP A C 1
ATOM 1490 O O . ASP A 1 201 ? 0.213 0.730 10.615 1.00 96.00 201 ASP A O 1
ATOM 1494 N N . GLY A 1 202 ? -1.014 -1.147 10.430 1.00 94.75 202 GLY A N 1
ATOM 1495 C CA . GLY A 1 202 ? 0.030 -2.111 10.096 1.00 94.75 202 GLY A CA 1
ATOM 1496 C C . GLY A 1 202 ? 0.235 -2.324 8.592 1.00 94.75 202 GLY A C 1
ATOM 1497 O O . GLY A 1 202 ? 0.118 -1.396 7.785 1.00 94.75 202 GLY A O 1
ATOM 1498 N N . ARG A 1 203 ? 0.587 -3.554 8.199 1.00 92.38 203 ARG A N 1
ATOM 1499 C CA . ARG A 1 203 ? 0.815 -3.949 6.795 1.00 92.38 203 ARG A CA 1
ATOM 1500 C C . ARG A 1 203 ? 0.038 -5.207 6.466 1.00 92.38 203 ARG A C 1
ATOM 1502 O O . ARG A 1 203 ? 0.030 -6.129 7.269 1.00 92.38 203 ARG A O 1
ATOM 1509 N N . TYR A 1 204 ? -0.497 -5.281 5.255 1.00 86.31 204 TYR A N 1
ATOM 1510 C CA . TYR A 1 204 ? -1.040 -6.516 4.700 1.00 86.31 204 TYR A CA 1
ATOM 1511 C C . TYR A 1 204 ? -0.108 -7.093 3.648 1.00 86.31 204 TYR A C 1
ATOM 1513 O O . TYR A 1 204 ? 0.565 -6.358 2.919 1.00 86.31 204 TYR A O 1
ATOM 1521 N N . SER A 1 205 ? -0.111 -8.419 3.554 1.00 72.81 205 SER A N 1
ATOM 1522 C CA . SER A 1 205 ? 0.623 -9.109 2.503 1.00 72.81 205 SER A CA 1
ATOM 1523 C C . SER A 1 205 ? -0.002 -8.848 1.128 1.00 72.81 205 SER A C 1
ATOM 1525 O O . SER A 1 205 ? -1.225 -8.792 0.961 1.00 72.81 205 SER A O 1
ATOM 1527 N N . GLY A 1 206 ? 0.848 -8.707 0.109 1.00 59.31 206 GLY A N 1
ATOM 1528 C CA . GLY A 1 206 ? 0.423 -8.370 -1.254 1.00 59.31 206 GLY A CA 1
ATOM 1529 C C . GLY A 1 206 ? -0.445 -9.424 -1.958 1.00 59.31 206 GLY A C 1
ATOM 1530 O O . GLY A 1 206 ? -0.901 -9.147 -3.069 1.00 59.31 206 GLY A O 1
ATOM 1531 N N . ALA A 1 207 ? -0.663 -10.594 -1.341 1.00 55.66 207 ALA A N 1
ATOM 1532 C CA . ALA A 1 207 ? -1.333 -11.779 -1.892 1.00 55.66 207 ALA A CA 1
ATOM 1533 C C . ALA A 1 207 ? -2.872 -11.745 -1.835 1.00 55.66 207 ALA A C 1
ATOM 1535 O O . ALA A 1 207 ? -3.528 -12.740 -2.124 1.00 55.66 207 ALA A O 1
ATOM 1536 N N . SER A 1 208 ? -3.442 -10.616 -1.444 1.00 59.75 208 SER A N 1
ATOM 1537 C CA . SER A 1 208 ? -4.821 -10.536 -0.977 1.00 59.75 208 SER A CA 1
ATOM 1538 C C . SER A 1 208 ? -5.745 -9.908 -2.037 1.00 59.75 208 SER A C 1
ATOM 1540 O O . SER A 1 208 ? -5.299 -9.082 -2.838 1.00 59.75 208 SER A O 1
ATOM 1542 N N . HIS A 1 209 ? -7.022 -10.302 -2.067 1.00 65.75 209 HIS A N 1
ATOM 1543 C CA . HIS A 1 209 ? -8.044 -9.773 -2.986 1.00 65.75 209 HIS A CA 1
ATOM 1544 C C . HIS A 1 209 ? -9.018 -8.830 -2.260 1.00 65.75 209 HIS A C 1
ATOM 1546 O O . HIS A 1 209 ? -9.354 -9.077 -1.105 1.00 65.75 209 HIS A O 1
ATOM 1552 N N . GLY A 1 210 ? -9.487 -7.779 -2.945 1.00 78.44 210 GLY A N 1
ATOM 1553 C CA . GLY A 1 210 ? -10.430 -6.786 -2.408 1.00 78.44 210 GLY A CA 1
ATOM 1554 C C . GLY A 1 210 ? -9.780 -5.457 -2.004 1.00 78.44 210 GLY A C 1
ATOM 1555 O O . GLY A 1 210 ? -8.611 -5.211 -2.302 1.00 78.44 210 GLY A O 1
ATOM 1556 N N . PHE A 1 211 ? -10.546 -4.599 -1.323 1.00 87.06 211 PHE A N 1
ATOM 1557 C CA . PHE A 1 211 ? -10.061 -3.311 -0.819 1.00 87.06 211 PHE A CA 1
ATOM 1558 C C . PHE A 1 211 ? -9.188 -3.510 0.413 1.00 87.06 211 PHE A C 1
ATOM 1560 O O . PHE A 1 211 ? -9.674 -3.888 1.482 1.00 87.06 211 PHE A O 1
ATOM 1567 N N . ILE A 1 212 ? -7.891 -3.253 0.253 1.00 89.50 212 ILE A N 1
ATOM 1568 C CA . ILE A 1 212 ? -6.899 -3.472 1.302 1.00 89.50 212 ILE A CA 1
ATOM 1569 C C . ILE A 1 212 ? -6.054 -2.224 1.449 1.00 89.50 212 ILE A C 1
ATOM 1571 O O . ILE A 1 212 ? -5.306 -1.841 0.545 1.00 89.50 212 ILE A O 1
ATOM 1575 N N . VAL A 1 213 ? -6.180 -1.613 2.619 1.00 93.69 213 VAL A N 1
ATOM 1576 C CA . VAL A 1 213 ? -5.525 -0.362 2.970 1.00 93.69 213 VAL A CA 1
ATOM 1577 C C . VAL A 1 213 ? -4.614 -0.616 4.162 1.00 93.69 213 VAL A C 1
ATOM 1579 O O . VAL A 1 213 ? -5.053 -1.035 5.231 1.00 93.69 213 VAL A O 1
ATOM 1582 N N . GLY A 1 214 ? -3.323 -0.382 3.976 1.00 94.38 214 GLY A N 1
ATOM 1583 C CA . GLY A 1 214 ? -2.334 -0.441 5.043 1.00 94.38 214 GLY A CA 1
ATOM 1584 C C . GLY A 1 214 ? -1.714 0.922 5.296 1.00 94.38 214 GLY A C 1
ATOM 1585 O O . GLY A 1 214 ? -1.990 1.899 4.600 1.00 94.38 214 GLY A O 1
ATOM 1586 N N . HIS A 1 215 ? -0.802 0.967 6.262 1.00 95.44 215 HIS A N 1
ATOM 1587 C CA . HIS A 1 215 ? 0.024 2.142 6.534 1.00 95.44 215 HIS A CA 1
ATOM 1588 C C . HIS A 1 215 ? -0.791 3.381 6.917 1.00 95.44 215 HIS A C 1
ATOM 1590 O O . HIS A 1 215 ? -0.360 4.495 6.632 1.00 95.44 215 HIS A O 1
ATOM 1596 N N . ILE A 1 216 ? -1.958 3.197 7.540 1.00 97.19 216 ILE A N 1
ATOM 1597 C CA . ILE A 1 216 ? -2.776 4.321 7.993 1.00 97.19 216 ILE A CA 1
ATOM 1598 C C . ILE A 1 216 ? -1.981 5.156 8.999 1.00 97.19 216 ILE A C 1
ATOM 1600 O O . ILE A 1 216 ? -1.563 4.660 10.050 1.00 97.19 216 ILE A O 1
ATOM 1604 N N . CYS A 1 217 ? -1.794 6.429 8.658 1.00 95.25 217 CYS A N 1
ATOM 1605 C CA . CYS A 1 217 ? -1.099 7.411 9.472 1.00 95.25 217 CYS A CA 1
ATOM 1606 C C . CYS A 1 217 ? -2.029 8.583 9.848 1.00 95.25 217 CYS A C 1
ATOM 1608 O O . CYS A 1 217 ? -2.744 9.106 8.983 1.00 95.25 217 CYS A O 1
ATOM 1610 N N . PRO A 1 218 ? -1.992 9.049 11.113 1.00 95.56 218 PRO A N 1
ATOM 1611 C CA . PRO A 1 218 ? -1.214 8.516 12.239 1.00 95.56 218 PRO A CA 1
ATOM 1612 C C . PRO A 1 218 ? -1.710 7.145 12.740 1.00 95.56 218 PRO A C 1
ATOM 1614 O O . PRO A 1 218 ? -2.899 6.844 12.677 1.00 95.56 218 PRO A O 1
ATOM 1617 N N . GLU A 1 219 ? -0.803 6.320 13.281 1.00 96.19 219 GLU A N 1
ATOM 1618 C CA . GLU A 1 219 ? -1.162 4.999 13.830 1.00 96.19 219 GLU A CA 1
ATOM 1619 C C . GLU A 1 219 ? -1.995 5.102 15.123 1.00 96.19 219 GLU A C 1
ATOM 1621 O O . GLU A 1 219 ? -1.953 6.106 15.847 1.00 96.19 219 GLU A O 1
ATOM 1626 N N . ALA A 1 220 ? -2.691 4.025 15.499 1.00 97.12 220 ALA A N 1
ATOM 1627 C CA . ALA A 1 220 ? -3.544 4.039 16.683 1.00 97.12 220 ALA A CA 1
ATOM 1628 C C . ALA A 1 220 ? -2.755 4.292 17.977 1.00 97.12 220 ALA A C 1
ATOM 1630 O O . ALA A 1 220 ? -3.204 5.006 18.869 1.00 97.12 220 ALA A O 1
ATOM 1631 N N . ALA A 1 221 ? -1.532 3.763 18.085 1.00 94.44 221 ALA A N 1
ATOM 1632 C CA . ALA A 1 221 ? -0.707 3.876 19.292 1.00 94.44 221 ALA A CA 1
ATOM 1633 C C . ALA A 1 221 ? -0.189 5.300 19.587 1.00 94.44 221 ALA A C 1
ATOM 1635 O O . ALA A 1 221 ? 0.372 5.550 20.668 1.00 94.44 221 ALA A O 1
ATOM 1636 N N . VAL A 1 222 ? -0.338 6.232 18.643 1.00 93.25 222 VAL A N 1
ATOM 1637 C CA . VAL A 1 222 ? -0.015 7.657 18.821 1.00 93.25 222 VAL A CA 1
ATOM 1638 C C . VAL A 1 222 ? -1.256 8.549 18.862 1.00 93.25 222 VAL A C 1
ATOM 1640 O O . VAL A 1 222 ? -1.100 9.761 18.945 1.00 93.25 222 VAL A O 1
ATOM 1643 N N . GLY A 1 223 ? -2.458 7.964 18.881 1.00 94.88 223 GLY A N 1
ATOM 1644 C CA . GLY A 1 223 ? -3.716 8.709 18.934 1.00 94.88 223 GLY A CA 1
ATOM 1645 C C . GLY A 1 223 ? -4.199 9.187 17.566 1.00 94.88 223 GLY A C 1
ATOM 1646 O O . GLY A 1 223 ? -4.835 10.232 17.482 1.00 94.88 223 GLY A O 1
ATOM 1647 N N . GLY A 1 224 ? -3.877 8.460 16.491 1.00 96.19 224 GLY A N 1
ATOM 1648 C CA . GLY A 1 224 ? -4.487 8.713 15.188 1.00 96.19 224 GLY A CA 1
ATOM 1649 C C . GLY A 1 224 ? -5.992 8.408 15.178 1.00 96.19 224 GLY A C 1
ATOM 1650 O O . GLY A 1 224 ? -6.461 7.652 16.033 1.00 96.19 224 GLY A O 1
ATOM 1651 N N . PRO A 1 225 ? -6.760 8.927 14.203 1.00 97.25 225 PRO A N 1
ATOM 1652 C CA . PRO A 1 225 ? -8.214 8.731 14.131 1.00 97.25 225 PRO A CA 1
ATOM 1653 C C . PRO A 1 225 ? -8.659 7.258 14.145 1.00 97.25 225 PRO A C 1
ATOM 1655 O O . PRO A 1 225 ? -9.666 6.914 14.759 1.00 97.25 225 PRO A O 1
ATOM 1658 N N . ILE A 1 226 ? -7.858 6.351 13.575 1.00 97.81 226 ILE A N 1
ATOM 1659 C CA . ILE A 1 226 ? -8.099 4.899 13.628 1.00 97.81 226 ILE A CA 1
ATOM 1660 C C . ILE A 1 226 ? -8.185 4.337 15.072 1.00 97.81 226 ILE A C 1
ATOM 1662 O O . ILE A 1 226 ? -8.832 3.316 15.321 1.00 97.81 226 ILE A O 1
ATOM 1666 N N . ALA A 1 227 ? -7.588 5.013 16.063 1.00 97.50 227 ALA A N 1
ATOM 1667 C CA . ALA A 1 227 ? -7.615 4.616 17.474 1.00 97.50 227 ALA A CA 1
ATOM 1668 C C . ALA A 1 227 ? -9.002 4.706 18.128 1.00 97.50 227 ALA A C 1
ATOM 1670 O O . ALA A 1 227 ? -9.213 4.084 19.171 1.00 97.50 227 ALA A O 1
ATOM 1671 N N . VAL A 1 228 ? -9.918 5.484 17.543 1.00 97.56 228 VAL A N 1
ATOM 1672 C CA . VAL A 1 228 ? -11.238 5.799 18.119 1.00 97.56 228 VAL A CA 1
ATOM 1673 C C . VAL A 1 228 ? -12.414 5.310 17.283 1.00 97.56 228 VAL A C 1
ATOM 1675 O O . VAL A 1 228 ? -13.565 5.569 17.635 1.00 97.56 228 VAL A O 1
ATOM 1678 N N . VAL A 1 229 ? -12.135 4.566 16.213 1.00 97.88 229 VAL A N 1
ATOM 1679 C CA . VAL A 1 229 ? -13.163 3.821 15.480 1.00 97.88 229 VAL A CA 1
ATOM 1680 C C . VAL A 1 229 ? -13.832 2.830 16.427 1.00 97.88 229 VAL A C 1
ATOM 1682 O O . VAL A 1 229 ? -13.152 2.170 17.229 1.00 97.88 229 VAL A O 1
ATOM 1685 N N . GLN A 1 230 ? -15.150 2.737 16.329 1.00 97.44 230 GLN A N 1
ATOM 1686 C CA . GLN A 1 230 ? -15.999 1.834 17.092 1.00 97.44 230 GLN A CA 1
ATOM 1687 C C . GLN A 1 230 ? -16.728 0.876 16.148 1.00 97.44 230 GLN A C 1
ATOM 1689 O O . GLN A 1 230 ? -16.891 1.150 14.960 1.00 97.44 230 GLN A O 1
ATOM 1694 N N . ASP A 1 231 ? -17.147 -0.275 16.675 1.00 97.50 231 ASP A N 1
ATOM 1695 C CA . ASP A 1 231 ? -17.974 -1.209 15.913 1.00 97.50 231 ASP A CA 1
ATOM 1696 C C . ASP A 1 231 ? -19.266 -0.518 15.456 1.00 97.50 231 ASP A C 1
ATOM 1698 O O . ASP A 1 231 ? -19.968 0.092 16.261 1.00 97.50 231 ASP A O 1
ATOM 1702 N N . GLY A 1 232 ? -19.595 -0.648 14.172 1.00 96.69 232 GLY A N 1
ATOM 1703 C CA . GLY A 1 232 ? -20.799 -0.067 13.576 1.00 96.69 232 GLY A CA 1
ATOM 1704 C C . GLY A 1 232 ? -20.609 1.287 12.889 1.00 96.69 232 GLY A C 1
ATOM 1705 O O . GLY A 1 232 ? -21.459 1.623 12.066 1.00 96.69 232 GLY A O 1
ATOM 1706 N N . ASP A 1 233 ? -19.509 2.012 13.139 1.00 97.94 233 ASP A N 1
ATOM 1707 C CA . ASP A 1 233 ? -19.197 3.252 12.407 1.00 97.94 233 ASP A CA 1
ATOM 1708 C C . ASP A 1 233 ? -19.157 2.964 10.897 1.00 97.94 233 ASP A C 1
ATOM 1710 O O . ASP A 1 233 ? -18.551 1.982 10.462 1.00 97.94 233 ASP A O 1
ATOM 1714 N N . MET A 1 234 ? -19.786 3.797 10.070 1.00 98.12 234 MET A N 1
ATOM 1715 C CA . MET A 1 234 ? -19.744 3.590 8.622 1.00 98.12 234 MET A CA 1
ATOM 1716 C C . MET A 1 234 ? -18.403 4.077 8.071 1.00 98.12 234 MET A C 1
ATOM 1718 O O . MET A 1 234 ? -18.017 5.216 8.313 1.00 98.12 234 MET A O 1
ATOM 1722 N N . ILE A 1 235 ? -17.685 3.242 7.321 1.00 98.25 235 ILE A N 1
ATOM 1723 C CA . ILE A 1 235 ? -16.410 3.610 6.691 1.00 98.25 235 ILE A CA 1
ATOM 1724 C C . ILE A 1 235 ? -16.546 3.491 5.180 1.00 98.25 235 ILE A C 1
ATOM 1726 O O . ILE A 1 235 ? -17.071 2.499 4.678 1.00 98.25 235 ILE A O 1
ATOM 1730 N N . THR A 1 236 ? -16.035 4.493 4.470 1.00 97.56 236 THR A N 1
ATOM 1731 C CA . THR A 1 236 ? -15.972 4.543 3.010 1.00 97.56 236 THR A CA 1
ATOM 1732 C C . THR A 1 236 ? -14.521 4.610 2.546 1.00 97.56 236 THR A C 1
ATOM 1734 O O . THR A 1 236 ? -13.735 5.441 3.006 1.00 97.56 236 THR A O 1
ATOM 1737 N N . ILE A 1 237 ? -14.181 3.716 1.621 1.00 96.19 237 ILE A N 1
ATOM 1738 C CA . ILE A 1 237 ? -12.933 3.690 0.863 1.00 96.19 237 ILE A CA 1
ATOM 1739 C C . ILE A 1 237 ? -13.294 4.109 -0.559 1.00 96.19 237 ILE A C 1
ATOM 1741 O O . ILE A 1 237 ? -14.059 3.409 -1.220 1.00 96.19 237 ILE A O 1
ATOM 1745 N N . ASP A 1 238 ? -12.773 5.233 -1.035 1.00 94.50 238 ASP A N 1
ATOM 1746 C CA . ASP A 1 238 ? -13.049 5.750 -2.376 1.00 94.50 238 ASP A CA 1
ATOM 1747 C C . ASP A 1 238 ? -11.744 5.890 -3.165 1.00 94.50 238 ASP A C 1
ATOM 1749 O O . ASP A 1 238 ? -10.918 6.771 -2.923 1.00 94.50 238 ASP A O 1
ATOM 1753 N N . ALA A 1 239 ? -11.563 4.991 -4.129 1.00 88.75 239 ALA A N 1
ATOM 1754 C CA . ALA A 1 239 ? -10.419 4.977 -5.028 1.00 88.75 239 ALA A CA 1
ATOM 1755 C C . ALA A 1 239 ? -10.485 6.083 -6.090 1.00 88.75 239 ALA A C 1
ATOM 1757 O O . ALA A 1 239 ? -9.459 6.420 -6.668 1.00 88.75 239 ALA A O 1
ATOM 1758 N N . THR A 1 240 ? -11.672 6.627 -6.370 1.00 88.69 240 THR A N 1
ATOM 1759 C CA . THR A 1 240 ? -11.875 7.677 -7.380 1.00 88.69 240 THR A CA 1
ATOM 1760 C C . THR A 1 240 ? -11.366 9.013 -6.867 1.00 88.69 240 THR A C 1
ATOM 1762 O O . THR A 1 240 ? -10.673 9.731 -7.579 1.00 88.69 240 THR A O 1
ATOM 1765 N N . ASN A 1 241 ? -11.703 9.326 -5.616 1.00 92.44 241 ASN A N 1
ATOM 1766 C CA . ASN A 1 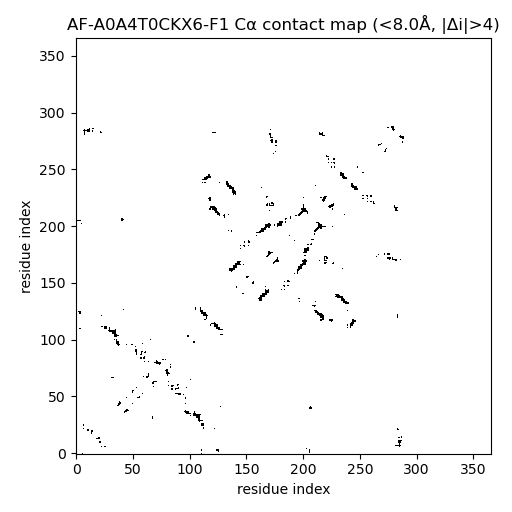241 ? -11.306 10.569 -4.958 1.00 92.44 241 ASN A CA 1
ATOM 1767 C C . ASN A 1 241 ? -10.049 10.408 -4.090 1.00 92.44 241 ASN A C 1
ATOM 1769 O O . ASN A 1 241 ? -9.635 11.361 -3.431 1.00 92.44 241 ASN A O 1
ATOM 1773 N N . ASN A 1 242 ? -9.452 9.211 -4.069 1.00 94.44 242 ASN A N 1
ATOM 1774 C CA . ASN A 1 242 ? -8.329 8.858 -3.205 1.00 94.44 242 ASN A CA 1
ATOM 1775 C C . ASN A 1 242 ? -8.620 9.143 -1.716 1.00 94.44 242 ASN A C 1
ATOM 1777 O O . ASN A 1 242 ? -7.760 9.653 -0.989 1.00 94.44 242 ASN A O 1
ATOM 1781 N N . THR A 1 243 ? -9.833 8.811 -1.248 1.00 96.75 243 THR A N 1
ATOM 1782 C CA . THR A 1 243 ? -10.263 9.076 0.129 1.00 96.75 243 THR A CA 1
ATOM 1783 C C . THR A 1 243 ? -10.492 7.829 0.987 1.00 96.75 243 THR A C 1
ATOM 1785 O O . THR A 1 243 ? -10.883 6.761 0.518 1.00 96.75 243 THR A O 1
ATOM 1788 N N . LEU A 1 244 ? -10.223 7.973 2.286 1.00 97.44 244 LEU A N 1
ATOM 1789 C CA . LEU A 1 244 ? -10.542 7.024 3.346 1.00 97.44 244 LEU A CA 1
ATOM 1790 C C . LEU A 1 244 ? -11.197 7.787 4.500 1.00 97.44 244 LEU A C 1
ATOM 1792 O O . LEU A 1 244 ? -10.528 8.547 5.213 1.00 97.44 244 LEU A O 1
ATOM 1796 N N . SER A 1 245 ? -12.497 7.574 4.689 1.00 97.19 245 SER A N 1
ATOM 1797 C CA . SER A 1 245 ? -13.286 8.329 5.660 1.00 97.19 245 SER A CA 1
ATOM 1798 C C . SER A 1 245 ? -14.218 7.463 6.493 1.00 97.19 245 SER A C 1
ATOM 1800 O O . SER A 1 245 ? -14.786 6.500 5.988 1.00 97.19 245 SER A O 1
ATOM 1802 N N . MET A 1 246 ? -14.430 7.848 7.749 1.00 97.12 246 MET A N 1
ATOM 1803 C CA . MET A 1 246 ? -15.534 7.357 8.577 1.00 97.12 246 MET A CA 1
ATOM 1804 C C . MET A 1 246 ? -16.644 8.407 8.682 1.00 97.12 246 MET A C 1
ATOM 1806 O O . MET A 1 246 ? -16.349 9.601 8.755 1.00 97.12 246 MET A O 1
ATOM 1810 N N . ASP A 1 247 ? -17.897 7.966 8.704 1.00 97.06 247 ASP A N 1
ATOM 1811 C CA . ASP A 1 247 ? -19.095 8.794 8.878 1.00 97.06 247 ASP A CA 1
ATOM 1812 C C . ASP A 1 247 ? -19.306 9.120 10.362 1.00 97.06 247 ASP A C 1
ATOM 1814 O O . ASP A 1 247 ? -20.212 8.629 11.032 1.00 97.06 247 ASP A O 1
ATOM 1818 N N . VAL A 1 248 ? -18.358 9.880 10.902 1.00 95.81 248 VAL A N 1
ATOM 1819 C CA . VAL A 1 248 ? -18.340 10.368 12.280 1.00 95.81 248 VAL A CA 1
ATOM 1820 C C . VAL A 1 248 ? -17.921 11.831 12.216 1.00 95.81 248 VAL A C 1
ATOM 1822 O O . VAL A 1 248 ? -16.958 12.173 11.521 1.00 95.81 248 VAL A O 1
ATOM 1825 N N . SER A 1 249 ? -18.641 12.706 12.921 1.00 96.00 249 SER A N 1
ATOM 1826 C CA . SER A 1 249 ? -18.348 14.142 12.913 1.00 96.00 249 SER A CA 1
ATOM 1827 C C . SER A 1 249 ? -16.979 14.436 13.526 1.00 96.00 249 SER A C 1
ATOM 1829 O O . SER A 1 249 ? -16.494 13.714 14.402 1.00 96.00 249 SER A O 1
ATOM 1831 N N . GLU A 1 250 ? -16.334 15.521 13.099 1.00 94.56 250 GLU A N 1
ATOM 1832 C CA . GLU A 1 250 ? -15.039 15.905 13.665 1.00 94.56 250 GLU A CA 1
ATOM 1833 C C . GLU A 1 250 ? -15.111 16.162 15.174 1.00 94.56 250 GLU A C 1
ATOM 1835 O O . GLU A 1 250 ? -14.157 15.879 15.901 1.00 94.56 250 GLU A O 1
ATOM 1840 N N . GLU A 1 251 ? -16.226 16.712 15.650 1.00 96.06 251 GLU A N 1
ATOM 1841 C CA . GLU A 1 251 ? -16.499 16.984 17.058 1.00 96.06 251 GLU A CA 1
ATOM 1842 C C . GLU A 1 251 ? -16.525 15.687 17.862 1.00 96.06 251 GLU A C 1
ATOM 1844 O O . GLU A 1 251 ? -15.888 15.599 18.916 1.00 96.06 251 GLU A O 1
ATOM 1849 N N . GLU A 1 252 ? -17.207 14.668 17.342 1.00 96.88 252 GLU A N 1
ATOM 1850 C CA . GLU A 1 252 ? -17.280 13.360 17.975 1.00 96.88 252 GLU A CA 1
ATOM 1851 C C . GLU A 1 252 ? -15.918 12.660 17.960 1.00 96.88 252 GLU A C 1
ATOM 1853 O O . GLU A 1 252 ? -15.484 12.151 18.993 1.00 96.88 252 GLU A O 1
ATOM 1858 N N . ILE A 1 253 ? -15.178 12.712 16.848 1.00 95.38 253 ILE A N 1
ATOM 1859 C CA . ILE A 1 253 ? -13.809 12.174 16.771 1.00 95.38 253 ILE A CA 1
ATOM 1860 C C . ILE A 1 253 ? -12.917 12.835 17.827 1.00 95.38 253 ILE A C 1
ATOM 1862 O O . ILE A 1 253 ? -12.218 12.147 18.576 1.00 95.38 253 ILE A O 1
ATOM 1866 N N . LYS A 1 254 ? -12.959 14.171 17.931 1.00 95.69 254 LYS A N 1
ATOM 1867 C CA . LYS A 1 254 ? -12.204 14.938 18.935 1.00 95.69 254 LYS A CA 1
ATOM 1868 C C . LYS A 1 254 ? -12.615 14.541 20.354 1.00 95.69 254 LYS A C 1
ATOM 1870 O O . LYS A 1 254 ? -11.745 14.431 21.217 1.00 95.69 254 LYS A O 1
ATOM 1875 N N . GLN A 1 255 ? -13.902 14.312 20.608 1.00 96.88 255 GLN A N 1
ATOM 1876 C CA . GLN A 1 255 ? -14.389 13.874 21.916 1.00 96.88 255 GLN A CA 1
ATOM 1877 C C . GLN A 1 255 ? -13.902 12.461 22.262 1.00 96.88 255 GLN A C 1
ATOM 1879 O O . GLN A 1 255 ? -13.297 12.268 23.317 1.00 96.88 255 GLN A O 1
ATOM 1884 N N . ARG A 1 256 ? -14.055 11.499 21.344 1.00 97.38 256 ARG A N 1
ATOM 1885 C CA . ARG A 1 256 ? -13.554 10.128 21.515 1.00 97.38 256 ARG A CA 1
ATOM 1886 C C . ARG A 1 256 ? -12.034 10.114 21.747 1.00 97.38 256 ARG A C 1
ATOM 1888 O O . ARG A 1 256 ? -11.543 9.350 22.573 1.00 97.38 256 ARG A O 1
ATOM 1895 N N . LEU A 1 257 ? -11.279 10.995 21.080 1.00 95.00 257 LEU A N 1
ATOM 1896 C CA . LEU A 1 257 ? -9.828 11.137 21.273 1.00 95.00 257 LEU A CA 1
ATOM 1897 C C . LEU A 1 257 ? -9.444 11.734 22.636 1.00 95.00 257 LEU A C 1
ATOM 1899 O O . LEU A 1 257 ? -8.396 11.374 23.167 1.00 95.00 257 LEU A O 1
ATOM 1903 N N . LYS A 1 258 ? -10.267 12.610 23.230 1.00 95.94 258 LYS A N 1
ATOM 1904 C CA . LYS A 1 258 ? -10.038 13.111 24.602 1.00 95.94 258 LYS A CA 1
ATOM 1905 C C . LYS A 1 258 ? -10.198 12.008 25.645 1.00 95.94 258 LYS A C 1
ATOM 1907 O O . LYS A 1 258 ? -9.490 12.003 26.649 1.00 95.94 258 LYS A O 1
ATOM 1912 N N . GLU A 1 259 ? -11.127 11.089 25.409 1.00 95.62 259 GLU A N 1
ATOM 1913 C CA . GLU A 1 259 ? -11.395 9.946 26.287 1.00 95.62 259 GLU A CA 1
ATOM 1914 C C . GLU A 1 259 ? -10.434 8.775 26.034 1.00 95.62 259 GLU A C 1
ATOM 1916 O O . GLU A 1 259 ? -10.260 7.904 26.894 1.00 95.62 259 GLU A O 1
ATOM 1921 N N . TRP A 1 260 ? -9.771 8.766 24.875 1.00 96.62 260 TRP A N 1
ATOM 1922 C CA . TRP A 1 260 ? -8.837 7.723 24.485 1.00 96.62 260 TRP A CA 1
ATOM 1923 C C . TRP A 1 260 ? -7.633 7.654 25.429 1.00 96.62 260 TRP A C 1
ATOM 1925 O O . TRP A 1 260 ? -6.863 8.600 25.611 1.00 96.62 260 TRP A O 1
ATOM 1935 N N . LYS A 1 261 ? -7.429 6.467 26.001 1.00 93.31 261 LYS A N 1
ATOM 1936 C CA . LYS A 1 261 ? -6.265 6.152 26.827 1.00 93.31 261 LYS A CA 1
ATOM 1937 C C . LYS A 1 261 ? -5.301 5.302 26.026 1.00 93.31 261 LYS A C 1
ATOM 1939 O O . LYS A 1 261 ? -5.614 4.172 25.660 1.00 93.31 261 LYS A O 1
ATOM 1944 N N . LYS A 1 262 ? -4.095 5.829 25.824 1.00 90.12 262 LYS A N 1
ATOM 1945 C CA . LYS A 1 262 ? -3.017 5.110 25.149 1.00 90.12 262 LYS A CA 1
ATOM 1946 C C . LYS A 1 262 ? -2.775 3.739 25.801 1.00 90.12 262 LYS A C 1
ATOM 1948 O O . LYS A 1 262 ? -2.405 3.703 26.980 1.00 90.12 262 LYS A O 1
ATOM 1953 N N . PRO A 1 263 ? -2.900 2.625 25.052 1.00 88.38 263 PRO A N 1
ATOM 1954 C CA . PRO A 1 263 ? -2.607 1.304 25.588 1.00 88.38 263 PRO A CA 1
ATOM 1955 C C . PRO A 1 263 ? -1.159 1.196 26.067 1.00 88.38 263 PRO A C 1
ATOM 1957 O O . PRO A 1 263 ? -0.229 1.753 25.470 1.00 88.38 263 PRO A O 1
ATOM 1960 N N . ARG A 1 264 ? -0.950 0.456 27.158 1.00 86.88 264 ARG A N 1
ATOM 1961 C CA . ARG A 1 264 ? 0.393 0.195 27.678 1.00 86.88 264 ARG A CA 1
ATOM 1962 C C . ARG A 1 264 ? 1.124 -0.758 26.732 1.00 86.88 264 ARG A C 1
ATOM 1964 O O . ARG A 1 264 ? 0.601 -1.808 26.384 1.00 86.88 264 ARG A O 1
ATOM 1971 N N . SER A 1 265 ? 2.355 -0.413 26.352 1.00 85.25 265 SER A N 1
ATOM 1972 C CA . SER A 1 265 ? 3.196 -1.321 25.565 1.00 85.25 265 SER A CA 1
ATOM 1973 C C . SER A 1 265 ? 3.599 -2.536 26.402 1.00 85.25 265 SER A C 1
ATOM 1975 O O . SER A 1 265 ? 4.165 -2.378 27.488 1.00 85.25 265 SER A O 1
ATOM 1977 N N . ASN A 1 266 ? 3.374 -3.736 25.862 1.00 84.38 266 ASN A N 1
ATOM 1978 C CA . ASN A 1 266 ? 3.862 -4.994 26.439 1.00 84.38 266 ASN A CA 1
ATOM 1979 C C . ASN A 1 266 ? 5.389 -5.133 26.292 1.00 84.38 266 ASN A C 1
ATOM 1981 O O . ASN A 1 266 ? 6.033 -5.900 27.005 1.00 84.38 266 ASN A O 1
ATOM 1985 N N . VAL A 1 267 ? 5.992 -4.346 25.397 1.00 88.06 267 VAL A N 1
ATOM 1986 C CA . VAL A 1 267 ? 7.426 -4.348 25.119 1.00 88.06 267 VAL A CA 1
ATOM 1987 C C . VAL A 1 267 ? 8.103 -3.221 25.900 1.00 88.06 267 VAL A C 1
ATOM 1989 O O . VAL A 1 267 ? 8.028 -2.047 25.541 1.00 88.06 267 VAL A O 1
ATOM 1992 N N . THR A 1 268 ? 8.813 -3.571 26.973 1.00 88.69 268 THR A N 1
ATOM 1993 C CA . THR A 1 268 ? 9.481 -2.584 27.848 1.00 88.69 268 THR A CA 1
ATOM 1994 C C . THR A 1 268 ? 11.005 -2.541 27.690 1.00 88.69 268 THR A C 1
ATOM 1996 O O . THR A 1 268 ? 11.640 -1.524 28.004 1.00 88.69 268 THR A O 1
ATOM 1999 N N . ARG A 1 269 ? 11.613 -3.619 27.175 1.00 90.31 269 ARG A N 1
ATOM 2000 C CA . ARG A 1 269 ? 13.066 -3.800 26.999 1.00 90.31 269 ARG A CA 1
ATOM 2001 C C . ARG A 1 269 ? 13.381 -4.506 25.669 1.00 90.31 269 ARG A C 1
ATOM 2003 O O . ARG A 1 269 ? 12.479 -4.917 24.949 1.00 90.31 269 ARG A O 1
ATOM 2010 N N . GLY A 1 270 ? 14.667 -4.623 25.332 1.00 94.38 270 GLY A N 1
ATOM 2011 C CA . GLY A 1 270 ? 15.129 -5.314 24.122 1.00 94.38 270 GLY A CA 1
ATOM 2012 C C . GLY A 1 270 ? 15.064 -4.473 22.841 1.00 94.38 270 GLY A C 1
ATOM 2013 O O . GLY A 1 270 ? 14.879 -3.254 22.882 1.00 94.38 270 GLY A O 1
ATOM 2014 N N . VAL A 1 271 ? 15.266 -5.128 21.694 1.00 95.19 271 VAL A N 1
ATOM 2015 C CA . VAL A 1 271 ? 15.351 -4.471 20.377 1.00 95.19 271 VAL A CA 1
ATOM 2016 C C . VAL A 1 271 ? 14.040 -3.792 19.976 1.00 95.19 271 VAL A C 1
ATOM 2018 O O . VAL A 1 271 ? 14.066 -2.648 19.531 1.00 95.19 271 VAL A O 1
ATOM 2021 N N . LEU A 1 272 ? 12.892 -4.422 20.239 1.00 92.94 272 LEU A N 1
ATOM 2022 C CA . LEU A 1 272 ? 11.579 -3.853 19.926 1.00 92.94 272 LEU A CA 1
ATOM 2023 C C . LEU A 1 272 ? 11.273 -2.602 20.768 1.00 92.94 272 LEU A C 1
ATOM 2025 O O . LEU A 1 272 ? 10.713 -1.639 20.249 1.00 92.94 272 LEU A O 1
ATOM 2029 N N . ALA A 1 273 ? 11.726 -2.543 22.028 1.00 91.88 273 ALA A N 1
ATOM 2030 C CA . ALA A 1 273 ? 11.610 -1.327 22.838 1.00 91.88 273 ALA A CA 1
ATOM 2031 C C . ALA A 1 273 ? 12.483 -0.185 22.292 1.00 91.88 273 ALA A C 1
ATOM 2033 O O . ALA A 1 273 ? 12.090 0.981 22.350 1.00 91.88 273 ALA A O 1
ATOM 2034 N N . LYS A 1 274 ? 13.679 -0.498 21.766 1.00 92.50 274 LYS A N 1
ATOM 2035 C CA . LYS A 1 274 ? 14.532 0.491 21.084 1.00 92.50 274 LYS A CA 1
ATOM 2036 C C . LYS A 1 274 ? 13.861 0.981 19.799 1.00 92.50 274 LYS A C 1
ATOM 2038 O O . LYS A 1 274 ? 13.774 2.189 19.602 1.00 92.50 274 LYS A O 1
ATOM 2043 N N . TYR A 1 275 ? 13.330 0.065 18.989 1.00 92.19 275 TYR A N 1
ATOM 2044 C CA . TYR A 1 275 ? 12.595 0.381 17.765 1.00 92.19 275 TYR A CA 1
ATOM 2045 C C . TYR A 1 275 ? 11.414 1.317 18.044 1.00 92.19 275 TYR A C 1
ATOM 2047 O O . TYR A 1 275 ? 11.369 2.417 17.508 1.00 92.19 275 TYR A O 1
ATOM 2055 N N . GLN A 1 276 ? 10.522 0.951 18.969 1.00 89.31 276 GLN A N 1
ATOM 2056 C CA . GLN A 1 276 ? 9.332 1.736 19.319 1.00 89.31 276 GLN A CA 1
ATOM 2057 C C . GLN A 1 276 ? 9.669 3.185 19.726 1.00 89.31 276 GLN A C 1
ATOM 2059 O O . GLN A 1 276 ? 8.940 4.125 19.388 1.00 89.31 276 GLN A O 1
ATOM 2064 N N . ARG A 1 277 ? 10.791 3.383 20.433 1.00 87.31 277 ARG A N 1
ATOM 2065 C CA . ARG A 1 277 ? 11.270 4.710 20.858 1.00 87.31 277 ARG A CA 1
ATOM 2066 C C . ARG A 1 277 ? 11.814 5.548 19.703 1.00 87.31 277 ARG A C 1
ATOM 2068 O O . ARG A 1 277 ? 11.613 6.758 19.705 1.00 87.31 277 ARG A O 1
ATOM 2075 N N . LEU A 1 278 ? 12.497 4.922 18.750 1.00 88.88 278 LEU A N 1
ATOM 2076 C CA . LEU A 1 278 ? 13.263 5.611 17.710 1.00 88.88 278 LEU A CA 1
ATOM 2077 C C . LEU A 1 278 ? 12.519 5.743 16.380 1.00 88.88 278 LEU A C 1
ATOM 2079 O O . LEU A 1 278 ? 12.813 6.657 15.618 1.00 88.88 278 LEU A O 1
ATOM 2083 N N . VAL A 1 279 ? 11.578 4.850 16.084 1.00 88.56 279 VAL A N 1
ATOM 2084 C CA . VAL A 1 279 ? 10.904 4.806 14.784 1.00 88.56 279 VAL A CA 1
ATOM 2085 C C . VAL A 1 279 ? 10.052 6.062 14.547 1.00 88.56 279 VAL A C 1
ATOM 2087 O O . VAL A 1 279 ? 9.362 6.536 15.465 1.00 88.56 279 VAL A O 1
ATOM 2090 N N . GLY A 1 280 ? 10.136 6.612 13.331 1.00 77.81 280 GLY A N 1
ATOM 2091 C CA . GLY A 1 280 ? 9.174 7.574 12.786 1.00 77.81 280 GLY A CA 1
ATOM 2092 C C . GLY A 1 280 ? 7.835 6.920 12.423 1.00 77.81 280 GLY A C 1
ATOM 2093 O O . GLY A 1 280 ? 7.624 5.734 12.673 1.00 77.81 280 GLY A O 1
ATOM 2094 N N . ASP A 1 281 ? 6.912 7.693 11.867 1.00 76.44 281 ASP A N 1
ATOM 2095 C CA . ASP A 1 281 ? 5.669 7.160 11.304 1.00 76.44 281 ASP A CA 1
ATOM 2096 C C . ASP A 1 281 ? 5.911 6.474 9.938 1.00 76.44 281 ASP A C 1
ATOM 2098 O O . ASP A 1 281 ? 7.014 6.501 9.376 1.00 76.44 281 ASP A O 1
ATOM 2102 N N . ALA A 1 282 ? 4.878 5.801 9.422 1.00 70.38 282 ALA A N 1
ATOM 2103 C CA . ALA A 1 282 ? 4.961 5.072 8.159 1.00 70.38 282 ALA A CA 1
ATOM 2104 C C . ALA A 1 282 ? 4.954 5.994 6.924 1.00 70.38 282 ALA A C 1
ATOM 2106 O O . ALA A 1 282 ? 5.558 5.624 5.916 1.00 70.38 282 ALA A O 1
ATOM 2107 N N . SER A 1 283 ? 4.355 7.189 7.007 1.00 65.62 283 SER A N 1
ATOM 2108 C CA . SER A 1 283 ? 4.316 8.165 5.905 1.00 65.62 283 SER A CA 1
ATOM 2109 C C . SER A 1 283 ? 5.696 8.749 5.573 1.00 65.62 283 SER A C 1
ATOM 2111 O O . SER A 1 283 ? 5.953 9.096 4.425 1.00 65.62 283 SER A O 1
ATOM 2113 N N . HIS A 1 284 ? 6.625 8.732 6.534 1.00 69.31 284 HIS A N 1
ATOM 2114 C CA . HIS A 1 284 ? 8.038 9.088 6.345 1.00 69.31 284 HIS A CA 1
ATOM 2115 C C . HIS A 1 284 ? 8.959 7.862 6.155 1.00 69.31 284 HIS A C 1
ATOM 2117 O O . HIS A 1 284 ? 10.158 7.917 6.436 1.00 69.31 284 HIS A O 1
ATOM 2123 N N . GLY A 1 285 ? 8.418 6.710 5.739 1.00 57.34 285 GLY A N 1
ATOM 2124 C CA . GLY A 1 285 ? 9.223 5.528 5.406 1.00 57.34 285 GLY A CA 1
ATOM 2125 C C . GLY A 1 285 ? 9.829 4.785 6.594 1.00 57.34 285 GLY A C 1
ATOM 2126 O O . GLY A 1 285 ? 10.703 3.946 6.404 1.00 57.34 285 GLY A O 1
ATOM 2127 N N . LYS A 1 286 ? 9.377 5.043 7.830 1.00 60.56 286 LYS A N 1
ATOM 2128 C CA . LYS A 1 286 ? 9.887 4.377 9.047 1.00 60.56 286 LYS A CA 1
ATOM 2129 C C . LYS A 1 286 ? 11.392 4.524 9.269 1.00 60.56 286 LYS A C 1
ATOM 2131 O O . LYS A 1 286 ? 12.008 3.652 9.893 1.00 60.56 286 LYS A O 1
ATOM 2136 N N . CYS A 1 287 ? 12.005 5.612 8.816 1.00 50.03 287 CYS A N 1
ATOM 2137 C CA . CYS A 1 287 ? 13.354 5.910 9.270 1.00 50.03 287 CYS A CA 1
ATOM 2138 C C . CYS A 1 287 ? 13.342 5.991 10.805 1.00 50.03 287 CYS A C 1
ATOM 2140 O O . CYS A 1 287 ? 12.515 6.683 11.410 1.00 50.03 287 CYS A O 1
ATOM 2142 N N . LEU A 1 288 ? 14.249 5.253 11.456 1.00 45.41 288 LEU A N 1
ATOM 2143 C CA . LEU A 1 288 ? 14.619 5.562 12.835 1.00 45.41 288 LEU A CA 1
ATOM 2144 C C . LEU A 1 288 ? 15.024 7.032 12.808 1.00 45.41 288 LEU A C 1
ATOM 2146 O O . LEU A 1 288 ? 15.897 7.391 12.019 1.00 45.41 288 LEU A O 1
ATOM 2150 N N . LYS A 1 289 ? 14.345 7.884 13.583 1.00 43.12 289 LYS A N 1
ATOM 2151 C CA . LYS A 1 289 ? 14.588 9.325 13.553 1.00 43.12 289 LYS A CA 1
ATOM 2152 C C . LYS A 1 289 ? 16.096 9.553 13.668 1.00 43.12 289 LYS A C 1
ATOM 2154 O O . LYS A 1 289 ? 16.690 9.225 14.694 1.00 43.12 289 LYS A O 1
ATOM 2159 N N . SER A 1 290 ? 16.711 10.123 12.628 1.00 35.94 290 SER A N 1
ATOM 2160 C CA . SER A 1 290 ? 18.136 10.485 12.636 1.00 35.94 290 SER A CA 1
ATOM 2161 C C . SER A 1 290 ? 18.416 11.671 13.564 1.00 35.94 290 SER A C 1
ATOM 2163 O O . SER A 1 290 ? 19.564 12.079 13.734 1.00 35.94 290 SER A O 1
ATOM 2165 N N . SER A 1 291 ? 17.373 12.201 14.216 1.00 31.98 291 SER A N 1
ATOM 2166 C CA . SER A 1 291 ? 17.445 1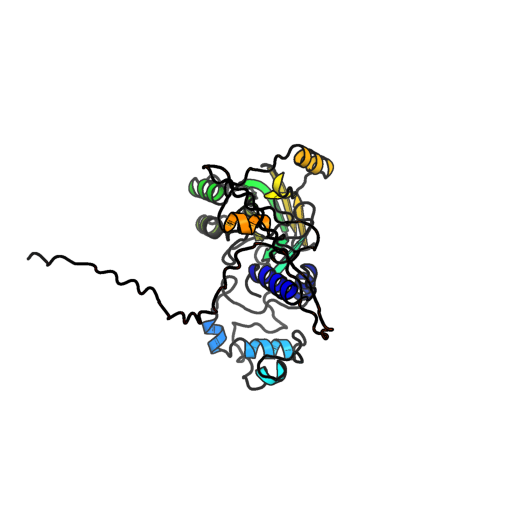3.233 15.235 1.00 31.98 291 SER A CA 1
ATOM 2167 C C . SER A 1 291 ? 18.135 12.722 16.507 1.00 31.98 291 SER A C 1
ATOM 2169 O O . SER A 1 291 ? 17.537 12.658 17.580 1.00 31.98 291 SER A O 1
ATOM 2171 N N . PHE A 1 292 ? 19.448 12.514 16.436 1.00 32.22 292 PHE A N 1
ATOM 2172 C CA . PHE A 1 292 ? 20.338 13.080 17.443 1.00 32.22 292 PHE A CA 1
ATOM 2173 C C . PHE A 1 292 ? 20.311 14.610 17.283 1.00 32.22 292 PHE A C 1
ATOM 2175 O O . PHE A 1 292 ? 21.291 15.254 16.917 1.00 32.22 292 PHE A O 1
ATOM 2182 N N . THR A 1 293 ? 19.145 15.220 17.514 1.00 28.28 293 THR A N 1
ATOM 2183 C CA . THR A 1 293 ? 19.038 16.666 17.684 1.00 28.28 293 THR A CA 1
ATOM 2184 C C . THR A 1 293 ? 19.875 17.028 18.900 1.00 28.28 293 THR A C 1
ATOM 2186 O O . THR A 1 293 ? 19.641 16.506 19.990 1.00 28.28 293 THR A O 1
ATOM 2189 N N . LYS A 1 294 ? 20.853 17.905 18.675 1.00 34.31 294 LYS A N 1
ATOM 2190 C CA . LYS A 1 294 ? 21.962 18.337 19.540 1.00 34.31 294 LYS A CA 1
ATOM 2191 C C . LYS A 1 294 ? 21.686 18.660 21.024 1.00 34.31 294 LYS A C 1
ATOM 2193 O O . LYS A 1 294 ? 22.642 19.008 21.693 1.00 34.31 294 LYS A O 1
ATOM 2198 N N . ASN A 1 295 ? 20.474 18.543 21.574 1.00 30.53 295 ASN A N 1
ATOM 2199 C CA . ASN A 1 295 ? 20.137 19.100 22.894 1.00 30.53 295 ASN A CA 1
ATOM 2200 C C . ASN A 1 295 ? 19.252 18.232 23.813 1.00 30.53 295 ASN A C 1
ATOM 2202 O O . ASN A 1 295 ? 18.531 18.772 24.649 1.00 30.53 295 ASN A O 1
ATOM 2206 N N . ARG A 1 296 ? 19.306 16.895 23.746 1.00 27.91 296 ARG A N 1
ATOM 2207 C CA . ARG A 1 296 ? 18.778 16.068 24.853 1.00 27.91 296 ARG A CA 1
ATOM 2208 C C . ARG A 1 296 ? 19.750 14.950 25.227 1.00 27.91 296 ARG A C 1
ATOM 2210 O O . ARG A 1 296 ? 19.973 14.068 24.398 1.00 27.91 296 ARG A O 1
ATOM 2217 N N . PRO A 1 297 ? 20.331 14.951 26.443 1.00 27.52 297 PRO A N 1
ATOM 2218 C CA . PRO A 1 297 ? 21.130 13.823 26.891 1.00 27.52 297 PRO A CA 1
ATOM 2219 C C . PRO A 1 297 ? 20.237 12.584 26.996 1.00 27.52 297 PRO A C 1
ATOM 2221 O O . PRO A 1 297 ? 19.151 12.613 27.577 1.00 27.52 297 PRO A O 1
ATOM 2224 N N . LEU A 1 298 ? 20.700 11.486 26.402 1.00 32.03 298 LEU A N 1
ATOM 2225 C CA . LEU A 1 298 ? 20.088 10.175 26.543 1.00 32.03 298 LEU A CA 1
ATOM 2226 C C . LEU A 1 298 ? 20.478 9.625 27.924 1.00 32.03 298 LEU A C 1
ATOM 2228 O O . LEU A 1 298 ? 21.466 8.907 28.058 1.00 32.03 298 LEU A O 1
ATOM 2232 N N . THR A 1 299 ? 19.748 9.998 28.974 1.00 29.08 299 THR A N 1
ATOM 2233 C CA . THR A 1 299 ? 20.013 9.470 30.319 1.00 29.08 299 THR A CA 1
ATOM 2234 C C . THR A 1 299 ? 19.483 8.041 30.413 1.00 29.08 299 THR A C 1
ATOM 2236 O O . THR A 1 299 ? 18.306 7.804 30.686 1.00 29.08 299 THR A O 1
ATOM 2239 N N . ILE A 1 300 ? 20.349 7.061 30.152 1.00 30.64 300 ILE A N 1
ATOM 2240 C CA . ILE A 1 300 ? 20.063 5.650 30.424 1.00 30.64 300 ILE A CA 1
ATOM 2241 C C . ILE A 1 300 ? 20.238 5.431 31.930 1.00 30.64 300 ILE A C 1
ATOM 2243 O O . ILE A 1 300 ? 21.353 5.274 32.418 1.00 30.64 300 ILE A O 1
ATOM 2247 N N . PHE A 1 301 ? 19.137 5.406 32.683 1.00 28.42 301 PHE A N 1
ATOM 2248 C CA . PHE A 1 301 ? 19.171 4.940 34.069 1.00 28.42 301 PHE A CA 1
ATOM 2249 C C . PHE A 1 301 ? 19.237 3.412 34.096 1.00 28.42 301 PHE A C 1
ATOM 2251 O O . PHE A 1 301 ? 18.231 2.718 33.949 1.00 28.42 301 PHE A O 1
ATOM 2258 N N . SER A 1 302 ? 20.439 2.885 34.304 1.00 27.44 302 SER A N 1
ATOM 2259 C CA . SER A 1 302 ? 20.644 1.516 34.768 1.00 27.44 302 SER A CA 1
ATOM 2260 C C . SER A 1 302 ? 20.537 1.507 36.296 1.00 27.44 302 SER A C 1
ATOM 2262 O O . SER A 1 302 ? 21.476 1.899 36.983 1.00 27.44 302 SER A O 1
ATOM 2264 N N . ARG A 1 303 ? 19.391 1.091 36.855 1.00 26.73 303 ARG A N 1
ATOM 2265 C CA . ARG A 1 303 ? 19.308 0.738 38.284 1.00 26.73 303 ARG A CA 1
ATOM 2266 C C . ARG A 1 303 ? 19.933 -0.645 38.461 1.00 26.73 303 ARG A C 1
ATOM 2268 O O . ARG A 1 303 ? 19.289 -1.643 38.151 1.00 26.73 303 ARG A O 1
ATOM 2275 N N . CYS A 1 304 ? 21.166 -0.689 38.956 1.00 27.23 304 CYS A N 1
ATOM 2276 C CA . CYS A 1 304 ? 21.754 -1.914 39.485 1.00 27.23 304 CYS A CA 1
ATOM 2277 C C . CYS A 1 304 ? 21.247 -2.095 40.925 1.00 27.23 304 CYS A C 1
ATOM 2279 O O . CYS A 1 304 ? 21.445 -1.211 41.759 1.00 27.23 304 CYS A O 1
ATOM 2281 N N . HIS A 1 305 ? 20.543 -3.192 41.203 1.00 35.53 305 HIS A N 1
ATOM 2282 C CA . HIS A 1 305 ? 20.211 -3.606 42.568 1.00 35.53 305 HIS A CA 1
ATOM 2283 C C . HIS A 1 305 ? 21.445 -4.279 43.175 1.00 35.53 305 HIS A C 1
ATOM 2285 O O . HIS A 1 305 ? 21.532 -5.495 43.182 1.00 35.53 305 HIS A O 1
ATOM 2291 N N . ASP A 1 306 ? 22.432 -3.477 43.568 1.00 31.78 306 ASP A N 1
ATOM 2292 C CA . ASP A 1 306 ? 23.215 -3.667 44.792 1.00 31.78 306 ASP A CA 1
ATOM 2293 C C . ASP A 1 306 ? 24.269 -2.555 44.903 1.00 31.78 306 ASP A C 1
ATOM 2295 O O . ASP A 1 306 ? 24.999 -2.270 43.958 1.00 31.78 306 ASP A O 1
ATOM 2299 N N . ARG A 1 307 ? 24.290 -1.904 46.069 1.00 30.58 307 ARG A N 1
ATOM 2300 C CA . ARG A 1 307 ? 25.345 -1.040 46.635 1.00 30.58 307 ARG A CA 1
ATOM 2301 C C . ARG A 1 307 ? 26.103 -0.088 45.679 1.00 30.58 307 ARG A C 1
ATOM 2303 O O . ARG A 1 307 ? 27.125 -0.410 45.087 1.00 30.58 307 ARG A O 1
ATOM 2310 N N . SER A 1 308 ? 25.646 1.170 45.687 1.00 33.97 308 SER A N 1
ATOM 2311 C CA . SER A 1 308 ? 26.469 2.398 45.668 1.00 33.97 308 SER A CA 1
ATOM 2312 C C . SER A 1 308 ? 27.583 2.530 44.615 1.00 33.97 308 SER A C 1
ATOM 2314 O O . SER A 1 308 ? 28.743 2.676 44.981 1.00 33.97 308 SER A O 1
ATOM 2316 N N . ILE A 1 309 ? 27.228 2.624 43.325 1.00 27.98 309 ILE A N 1
ATOM 2317 C CA . ILE A 1 309 ? 28.028 3.341 42.309 1.00 27.98 309 ILE A CA 1
ATOM 2318 C C . ILE A 1 309 ? 27.076 4.034 41.315 1.00 27.98 309 ILE A C 1
ATOM 2320 O O . ILE A 1 309 ? 26.364 3.380 40.555 1.00 27.98 309 ILE A O 1
ATOM 2324 N N . LEU A 1 310 ? 27.069 5.372 41.302 1.00 25.98 310 LEU A N 1
ATOM 2325 C CA . LEU A 1 310 ? 26.407 6.180 40.274 1.00 25.98 310 LEU A CA 1
ATOM 2326 C C . LEU A 1 310 ? 27.396 6.387 39.115 1.00 25.98 310 LEU A C 1
ATOM 2328 O O . LEU A 1 310 ? 28.246 7.272 39.175 1.00 25.98 310 LEU A O 1
ATOM 2332 N N . VAL A 1 311 ? 27.320 5.572 38.061 1.00 26.19 311 VAL A N 1
ATOM 2333 C CA . VAL A 1 311 ? 28.125 5.800 36.849 1.00 26.19 311 VAL A CA 1
ATOM 2334 C C . VAL A 1 311 ? 27.353 6.729 35.915 1.00 26.19 311 VAL A C 1
ATOM 2336 O O . VAL A 1 311 ? 26.472 6.297 35.174 1.00 26.19 311 VAL A O 1
ATOM 2339 N N . VAL A 1 312 ? 27.680 8.021 35.948 1.00 26.17 312 VAL A N 1
ATOM 2340 C CA . VAL A 1 312 ? 27.214 8.994 34.950 1.00 26.17 312 VAL A CA 1
ATOM 2341 C C . VAL A 1 312 ? 28.205 8.987 33.790 1.00 26.17 312 VAL A C 1
ATOM 2343 O O . VAL A 1 312 ? 29.229 9.662 33.831 1.00 26.17 312 VAL A O 1
ATOM 2346 N N . THR A 1 313 ? 27.934 8.211 32.741 1.00 25.94 313 THR A N 1
ATOM 2347 C CA . THR A 1 313 ? 28.724 8.291 31.504 1.00 25.94 313 THR A CA 1
ATOM 2348 C C . THR A 1 313 ? 28.102 9.334 30.581 1.00 25.94 313 THR A C 1
ATOM 2350 O O . THR A 1 313 ? 27.123 9.063 29.891 1.00 25.94 313 THR A O 1
ATOM 2353 N N . SER A 1 314 ? 28.668 10.541 30.562 1.00 24.39 314 SER A N 1
ATOM 2354 C CA . SER A 1 314 ? 28.373 11.527 29.520 1.00 24.39 314 SER A CA 1
ATOM 2355 C C . SER A 1 314 ? 29.321 11.297 28.341 1.00 24.39 314 SER A C 1
ATOM 2357 O O . SER A 1 314 ? 30.521 11.549 28.440 1.00 24.39 314 SER A O 1
ATOM 2359 N N . MET A 1 315 ? 28.809 10.765 27.230 1.00 26.84 315 MET A N 1
ATOM 2360 C CA . MET A 1 315 ? 29.575 10.640 25.987 1.00 26.84 315 MET A CA 1
ATOM 2361 C C . MET A 1 315 ? 29.577 11.988 25.252 1.00 26.84 315 MET A C 1
ATOM 2363 O O . MET A 1 315 ? 28.628 12.324 24.549 1.00 26.84 315 MET A O 1
ATOM 2367 N N . TYR A 1 316 ? 30.663 12.751 25.383 1.00 24.67 316 TYR A N 1
ATOM 2368 C CA . TYR A 1 316 ? 30.949 13.891 24.511 1.00 24.67 316 TYR A CA 1
ATOM 2369 C C . TYR A 1 316 ? 31.818 13.435 23.331 1.00 24.67 316 TYR A C 1
ATOM 2371 O O . TYR A 1 316 ? 32.988 13.102 23.509 1.00 24.67 316 TYR A O 1
ATOM 2379 N N . MET A 1 317 ? 31.287 13.468 22.106 1.00 25.59 317 MET A N 1
ATOM 2380 C CA . MET A 1 317 ? 32.126 13.408 20.903 1.00 25.59 317 MET A CA 1
ATOM 2381 C C . MET A 1 317 ? 32.677 14.808 20.595 1.00 25.59 317 MET A C 1
ATOM 2383 O O . MET A 1 317 ? 31.983 15.641 20.016 1.00 25.59 317 MET A O 1
ATOM 2387 N N . LYS A 1 318 ? 33.939 15.080 20.952 1.00 26.61 318 LYS A N 1
ATOM 2388 C CA . LYS A 1 318 ? 34.688 16.227 20.406 1.00 26.61 318 LYS A CA 1
ATOM 2389 C C . LYS A 1 318 ? 35.284 15.838 19.047 1.00 26.61 318 LYS A C 1
ATOM 2391 O O . LYS A 1 318 ? 36.097 14.920 18.972 1.00 26.61 318 LYS A O 1
ATOM 2396 N N . ARG A 1 319 ? 34.919 16.555 17.976 1.00 26.00 319 ARG A N 1
ATOM 2397 C CA . ARG A 1 319 ? 35.660 16.526 16.699 1.00 26.00 319 ARG A CA 1
ATOM 2398 C C . ARG A 1 319 ? 37.072 17.078 16.940 1.00 26.00 319 ARG A C 1
ATOM 2400 O O . ARG A 1 319 ? 37.209 18.181 17.462 1.00 26.00 319 ARG A O 1
ATOM 2407 N N . LYS A 1 320 ? 38.113 16.338 16.543 1.00 26.88 320 LYS A N 1
ATOM 2408 C CA . LYS A 1 320 ? 39.477 16.876 16.407 1.00 26.88 320 LYS A CA 1
ATOM 2409 C C . LYS A 1 320 ? 39.508 17.794 15.183 1.00 26.88 320 LYS A C 1
ATOM 2411 O O . LYS A 1 320 ? 39.482 17.301 14.061 1.00 26.88 320 LYS A O 1
ATOM 2416 N N . ALA A 1 321 ? 39.549 19.103 15.406 1.00 30.36 321 ALA A N 1
ATOM 2417 C CA . ALA A 1 321 ? 40.048 20.053 14.419 1.00 30.36 321 ALA A CA 1
ATOM 2418 C C . ALA A 1 321 ? 41.584 20.075 14.508 1.00 30.36 321 ALA A C 1
ATOM 2420 O O . ALA A 1 321 ? 42.147 20.086 15.603 1.00 30.36 321 ALA A O 1
ATOM 2421 N N . THR A 1 322 ? 42.252 20.002 13.363 1.00 32.56 322 THR A N 1
ATOM 2422 C CA . THR A 1 322 ? 43.710 20.032 13.206 1.00 32.56 322 THR A CA 1
ATOM 2423 C C . THR A 1 322 ? 44.204 21.463 13.002 1.00 32.56 322 THR A C 1
ATOM 2425 O O . THR A 1 322 ? 43.913 22.042 11.960 1.00 32.56 322 THR A O 1
ATOM 2428 N N . SER A 1 323 ? 44.985 21.996 13.947 1.00 28.34 323 SER A N 1
ATOM 2429 C CA . SER A 1 323 ? 45.928 23.122 13.763 1.00 28.34 323 SER A CA 1
ATOM 2430 C C . SER A 1 323 ? 46.806 23.303 15.030 1.00 28.34 323 SER A C 1
ATOM 2432 O O . SER A 1 323 ? 46.483 22.714 16.064 1.00 28.34 323 SER A O 1
ATOM 2434 N N . PRO A 1 324 ? 47.988 23.955 14.934 1.00 32.03 324 PRO A N 1
ATOM 2435 C CA . PRO A 1 324 ? 49.225 23.497 15.580 1.00 32.03 324 PRO A CA 1
ATOM 2436 C C . PRO A 1 324 ? 49.456 24.005 17.016 1.00 32.03 324 PRO A C 1
ATOM 2438 O O . PRO A 1 324 ? 48.893 25.007 17.445 1.00 32.03 324 PRO A O 1
ATOM 2441 N N . LYS A 1 325 ? 50.302 23.271 17.757 1.00 30.77 325 LYS A N 1
ATOM 2442 C CA . LYS A 1 325 ? 50.715 23.540 19.148 1.00 30.77 325 LYS A CA 1
ATOM 2443 C C . LYS A 1 325 ? 51.510 24.847 19.287 1.00 30.77 325 LYS A C 1
ATOM 2445 O O . LYS A 1 325 ? 52.372 25.095 18.447 1.00 30.77 325 LYS A O 1
ATOM 2450 N N . PRO A 1 326 ? 51.389 25.518 20.444 1.00 29.84 326 PRO A N 1
ATOM 2451 C CA . PRO A 1 326 ? 52.515 26.183 21.085 1.00 29.84 326 PRO A CA 1
ATOM 2452 C C . PRO A 1 326 ? 52.850 25.585 22.467 1.00 29.84 326 PRO A C 1
ATOM 2454 O O . PRO A 1 326 ? 52.119 24.761 23.018 1.00 29.84 326 PRO A O 1
ATOM 2457 N N . GLU A 1 327 ? 54.035 25.961 22.936 1.00 27.58 327 GLU A N 1
ATOM 2458 C CA . GLU A 1 327 ? 54.899 25.367 23.960 1.00 27.58 327 GLU A CA 1
ATOM 2459 C C . GLU A 1 327 ? 54.379 25.422 25.412 1.00 27.58 327 GLU A C 1
ATOM 2461 O O . GLU A 1 327 ? 53.522 26.225 25.769 1.00 27.58 327 GLU A O 1
ATOM 2466 N N . VAL A 1 328 ? 54.942 24.547 26.257 1.00 29.27 328 VAL A N 1
ATOM 2467 C CA . VAL A 1 328 ? 54.774 24.488 27.725 1.00 29.27 328 VAL A CA 1
ATOM 2468 C C . VAL A 1 328 ? 56.044 25.070 28.365 1.00 29.27 328 VAL A C 1
ATOM 2470 O O . VAL A 1 328 ? 57.122 24.841 27.814 1.00 29.27 328 VAL A O 1
ATOM 2473 N N . PRO A 1 329 ? 55.972 25.749 29.527 1.00 32.34 329 PRO A N 1
ATOM 2474 C CA . PRO A 1 329 ? 56.591 25.111 30.699 1.00 32.34 329 PRO A CA 1
ATOM 2475 C C . PRO A 1 329 ? 55.887 25.327 32.060 1.00 32.34 329 PRO A C 1
ATOM 2477 O O . PRO A 1 329 ? 55.366 26.396 32.354 1.00 32.34 329 PRO A O 1
ATOM 2480 N N . ASN A 1 330 ? 56.030 24.283 32.894 1.00 25.25 330 ASN A N 1
ATOM 2481 C CA . ASN A 1 330 ? 56.137 24.228 34.365 1.00 25.25 330 ASN A CA 1
ATOM 2482 C C . ASN A 1 330 ? 54.974 24.722 35.250 1.00 25.25 330 ASN A C 1
ATOM 2484 O O . ASN A 1 330 ? 54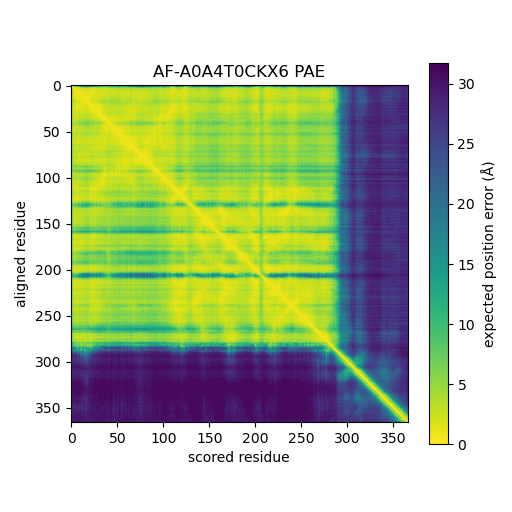.763 25.914 35.407 1.00 25.25 330 ASN A O 1
ATOM 2488 N N . ALA A 1 331 ? 54.323 23.819 35.994 1.00 27.41 331 ALA A N 1
ATOM 2489 C CA . ALA A 1 331 ? 54.811 23.291 37.279 1.00 27.41 331 ALA A CA 1
ATOM 2490 C C . ALA A 1 331 ? 53.671 22.581 38.048 1.00 27.41 331 ALA A C 1
ATOM 2492 O O . ALA A 1 331 ? 52.637 23.171 38.329 1.00 27.41 331 ALA A O 1
ATOM 2493 N N . ASP A 1 332 ? 53.942 21.319 38.377 1.00 25.92 332 ASP A N 1
ATOM 2494 C CA . ASP A 1 332 ? 53.637 20.595 39.616 1.00 25.92 332 ASP A CA 1
ATOM 2495 C C . ASP A 1 332 ? 52.217 20.308 40.159 1.00 25.92 332 ASP A C 1
ATOM 2497 O O . ASP A 1 332 ? 51.325 21.145 40.232 1.00 25.92 332 ASP A O 1
ATOM 2501 N N . LEU A 1 333 ? 52.153 19.078 40.695 1.00 26.91 333 LEU A N 1
ATOM 2502 C CA . LEU A 1 333 ? 51.257 18.519 41.719 1.00 26.91 333 LEU A CA 1
ATOM 2503 C C . LEU A 1 333 ? 49.918 17.861 41.307 1.00 26.91 333 LEU A C 1
ATOM 2505 O O . LEU A 1 333 ? 48.843 18.445 41.291 1.00 26.91 333 LEU A O 1
ATOM 2509 N N . ASP A 1 334 ? 50.035 16.535 41.172 1.00 25.98 334 ASP A N 1
ATOM 2510 C CA . ASP A 1 334 ? 49.468 15.536 42.101 1.00 25.98 334 ASP A CA 1
ATOM 2511 C C . ASP A 1 334 ? 48.360 14.591 41.569 1.00 25.98 334 ASP A C 1
ATOM 2513 O O . ASP A 1 334 ? 47.296 14.974 41.091 1.00 25.98 334 ASP A O 1
ATOM 2517 N N . ARG A 1 335 ? 48.679 13.293 41.690 1.00 33.03 335 ARG A N 1
ATOM 2518 C CA . ARG A 1 335 ? 47.834 12.079 41.704 1.00 33.03 335 ARG A CA 1
ATOM 2519 C C . ARG A 1 335 ? 46.610 11.999 40.778 1.00 33.03 335 ARG A C 1
ATOM 2521 O O . ARG A 1 335 ? 45.486 12.209 41.210 1.00 33.03 335 ARG A O 1
ATOM 2528 N N . HIS A 1 336 ? 46.787 11.342 39.627 1.00 28.62 336 HIS A N 1
ATOM 2529 C CA . HIS A 1 336 ? 45.799 10.368 39.137 1.00 28.62 336 HIS A CA 1
ATOM 2530 C C . HIS A 1 336 ? 46.468 9.201 38.390 1.00 28.62 336 HIS A C 1
ATOM 2532 O O . HIS A 1 336 ? 47.199 9.382 37.416 1.00 28.62 336 HIS A O 1
ATOM 2538 N N . ARG A 1 337 ? 46.196 7.971 38.857 1.00 27.50 337 ARG A N 1
ATOM 2539 C CA . ARG A 1 337 ? 46.564 6.712 38.191 1.00 27.50 337 ARG A CA 1
ATOM 2540 C C . ARG A 1 337 ? 45.976 6.699 36.777 1.00 27.50 337 ARG A C 1
ATOM 2542 O O . ARG A 1 337 ? 44.777 6.509 36.603 1.00 27.50 337 ARG A O 1
ATOM 2549 N N . THR A 1 338 ? 46.830 6.877 35.777 1.00 25.36 338 THR A N 1
ATOM 2550 C CA . THR A 1 338 ? 46.467 6.727 34.365 1.00 25.36 338 THR A CA 1
ATOM 2551 C C . THR A 1 338 ? 46.641 5.264 33.970 1.00 25.36 338 THR A C 1
ATOM 2553 O O . THR A 1 338 ? 47.761 4.759 33.911 1.00 25.36 338 THR A O 1
ATOM 2556 N N . ILE A 1 339 ? 45.534 4.565 33.709 1.00 25.84 339 ILE A N 1
ATOM 2557 C CA . ILE A 1 339 ? 45.557 3.251 33.059 1.00 25.84 339 ILE A CA 1
ATOM 2558 C C . ILE A 1 339 ? 45.887 3.486 31.581 1.00 25.84 339 ILE A C 1
ATOM 2560 O O . ILE A 1 339 ? 45.063 3.981 30.814 1.00 25.84 339 ILE A O 1
ATOM 2564 N N . TYR A 1 340 ? 47.108 3.135 31.181 1.00 23.97 340 TYR A N 1
ATOM 2565 C CA . TYR A 1 340 ? 47.495 3.022 29.778 1.00 23.97 340 TYR A CA 1
ATOM 2566 C C . TYR A 1 340 ? 46.753 1.838 29.142 1.00 23.97 340 TYR A C 1
ATOM 2568 O O . TYR A 1 340 ? 47.106 0.682 29.376 1.00 23.97 340 TYR A O 1
ATOM 2576 N N . ILE A 1 341 ? 45.754 2.099 28.294 1.00 26.98 341 ILE A N 1
ATOM 2577 C CA . ILE A 1 341 ? 45.237 1.071 27.380 1.00 26.98 341 ILE A CA 1
ATOM 2578 C C . ILE A 1 341 ? 46.225 0.957 26.216 1.00 26.98 341 ILE A C 1
ATOM 2580 O O . ILE A 1 341 ? 46.226 1.751 25.273 1.00 26.98 341 ILE A O 1
ATOM 2584 N N . LYS A 1 342 ? 47.108 -0.038 26.313 1.00 23.86 342 LYS A N 1
ATOM 2585 C CA . LYS A 1 342 ? 47.985 -0.491 25.231 1.00 23.86 342 LYS A CA 1
ATOM 2586 C C . LYS A 1 342 ? 47.096 -0.932 24.058 1.00 23.86 342 LYS A C 1
ATOM 2588 O O . LYS A 1 342 ? 46.195 -1.746 24.243 1.00 23.86 342 LYS A O 1
ATOM 2593 N N . ARG A 1 343 ? 47.341 -0.402 22.852 1.00 26.80 343 ARG A N 1
ATOM 2594 C CA . ARG A 1 343 ? 46.715 -0.867 21.601 1.00 26.80 343 ARG A CA 1
ATOM 2595 C C . ARG A 1 343 ? 47.016 -2.358 21.410 1.00 26.80 343 ARG A C 1
ATOM 2597 O O . ARG A 1 343 ? 48.081 -2.705 20.907 1.00 26.80 343 ARG A O 1
ATOM 2604 N N . GLN A 1 344 ? 46.085 -3.233 21.776 1.00 25.05 344 GLN A N 1
ATOM 2605 C CA . GLN A 1 344 ? 46.054 -4.590 21.246 1.00 25.05 344 GLN A CA 1
ATOM 2606 C C . GLN A 1 344 ? 45.348 -4.550 19.892 1.00 25.05 344 GLN A C 1
ATOM 2608 O O . GLN A 1 344 ? 44.171 -4.205 19.791 1.00 25.05 344 GLN A O 1
ATOM 2613 N N . LYS A 1 345 ? 46.100 -4.884 18.839 1.00 28.42 345 LYS A N 1
ATOM 2614 C CA . LYS A 1 345 ? 45.540 -5.380 17.583 1.00 28.42 345 LYS A CA 1
ATOM 2615 C C . LYS A 1 345 ? 44.763 -6.654 17.921 1.00 28.42 345 LYS A C 1
ATOM 2617 O O . LYS A 1 345 ? 45.371 -7.699 18.120 1.00 28.42 345 LYS A O 1
ATOM 2622 N N . LEU A 1 346 ? 43.443 -6.557 18.020 1.00 25.25 346 LEU A N 1
ATOM 2623 C CA . LEU A 1 346 ? 42.568 -7.722 18.055 1.00 25.25 346 LEU A CA 1
ATOM 2624 C C . LEU A 1 346 ? 42.227 -8.086 16.610 1.00 25.25 346 LEU A C 1
ATOM 2626 O O . LEU A 1 346 ? 41.337 -7.508 15.992 1.00 25.25 346 LEU A O 1
ATOM 2630 N N . PHE A 1 347 ? 43.012 -9.024 16.080 1.00 24.09 347 PHE A N 1
ATOM 2631 C CA . PHE A 1 347 ? 42.550 -9.979 15.080 1.00 24.09 347 PHE A CA 1
ATOM 2632 C C . PHE A 1 347 ? 41.309 -10.681 15.648 1.00 24.09 347 PHE A C 1
ATOM 2634 O O . PHE A 1 347 ? 41.385 -11.258 16.731 1.00 24.09 347 PHE A O 1
ATOM 2641 N N . PHE A 1 348 ? 40.187 -10.634 14.934 1.00 23.64 348 PHE A N 1
ATOM 2642 C CA . PHE A 1 348 ? 39.043 -11.506 15.199 1.00 23.64 348 PHE A CA 1
ATOM 2643 C C . PHE A 1 348 ? 38.993 -12.578 14.102 1.00 23.64 348 PHE A C 1
ATOM 2645 O O . PHE A 1 348 ? 38.931 -12.215 12.926 1.00 23.64 348 PHE A O 1
ATOM 2652 N N . PRO A 1 349 ? 39.055 -13.876 14.450 1.00 28.97 349 PRO A N 1
ATOM 2653 C CA . PRO A 1 349 ? 38.856 -14.959 13.501 1.00 28.97 349 PRO A CA 1
ATOM 2654 C C . PRO A 1 349 ? 37.360 -15.159 13.224 1.00 28.97 349 PRO A C 1
ATOM 2656 O O . PRO A 1 349 ? 36.527 -15.025 14.121 1.00 28.97 349 PRO A O 1
ATOM 2659 N N . MET A 1 350 ? 37.044 -15.498 11.971 1.00 25.08 350 MET A N 1
ATOM 2660 C CA . MET A 1 350 ? 35.758 -16.056 11.547 1.00 25.08 350 MET A CA 1
ATOM 2661 C C . MET A 1 350 ? 35.364 -17.231 12.441 1.00 25.08 350 MET A C 1
ATOM 2663 O O . MET A 1 350 ? 36.145 -18.170 12.571 1.00 25.08 350 MET A O 1
ATOM 2667 N N . TRP A 1 351 ? 34.152 -17.200 12.988 1.00 24.22 351 TRP A N 1
ATOM 2668 C CA . TRP A 1 351 ? 33.463 -18.384 13.497 1.00 24.22 351 TRP A CA 1
ATOM 2669 C C . TRP A 1 351 ? 32.004 -18.332 13.037 1.00 24.22 351 TRP A C 1
ATOM 2671 O O . TRP A 1 351 ? 31.209 -17.525 13.518 1.00 24.22 351 TRP A O 1
ATOM 2681 N N . GLU A 1 352 ? 31.696 -19.179 12.056 1.00 23.86 352 GLU A N 1
ATOM 2682 C CA . GLU A 1 352 ? 30.350 -19.650 11.733 1.00 23.86 352 GLU A CA 1
ATOM 2683 C C . GLU A 1 352 ? 29.815 -20.531 12.874 1.00 23.86 352 GLU A C 1
ATOM 2685 O O . GLU A 1 352 ? 30.591 -21.253 13.506 1.00 23.86 352 GLU A O 1
ATOM 2690 N N . PRO A 1 353 ? 28.495 -20.590 13.088 1.00 28.39 353 PRO A N 1
ATOM 2691 C CA . PRO A 1 353 ? 27.860 -21.749 13.688 1.00 28.39 353 PRO A CA 1
ATOM 2692 C C . PRO A 1 353 ? 27.243 -22.629 12.591 1.00 28.39 353 PRO A C 1
ATOM 2694 O O . PRO A 1 353 ? 26.148 -22.358 12.099 1.00 28.39 353 PRO A O 1
ATOM 2697 N N . ILE A 1 354 ? 27.944 -23.712 12.245 1.00 26.41 354 ILE A N 1
ATOM 2698 C CA . ILE A 1 354 ? 27.367 -24.889 11.583 1.00 26.41 354 ILE A CA 1
ATOM 2699 C C . ILE A 1 354 ? 26.581 -25.668 12.648 1.00 26.41 354 ILE A C 1
ATOM 2701 O O . ILE A 1 354 ? 27.151 -26.171 13.615 1.00 26.41 354 ILE A O 1
ATOM 2705 N N . LEU A 1 355 ? 25.264 -25.771 12.473 1.00 24.83 355 LEU A N 1
ATOM 2706 C CA . LEU A 1 355 ? 24.401 -26.683 13.224 1.00 24.83 355 LEU A CA 1
ATOM 2707 C C . LEU A 1 355 ? 24.542 -28.096 12.636 1.00 24.83 355 LEU A C 1
ATOM 2709 O O . LEU A 1 355 ? 23.924 -28.415 11.625 1.00 24.83 355 LEU A O 1
ATOM 2713 N N . TYR A 1 356 ? 25.351 -28.943 13.276 1.00 25.81 356 TYR A N 1
ATOM 2714 C CA . TYR A 1 356 ? 25.302 -30.397 13.094 1.00 25.81 356 TYR A CA 1
ATOM 2715 C C . TYR A 1 356 ? 24.239 -30.972 14.042 1.00 25.81 356 TYR A C 1
ATOM 2717 O O . TYR A 1 356 ? 24.436 -31.014 15.256 1.00 25.81 356 TYR A O 1
ATOM 2725 N N . LEU A 1 357 ? 23.104 -31.403 13.489 1.00 26.09 357 LEU A N 1
ATOM 2726 C CA . LEU A 1 357 ? 22.132 -32.255 14.175 1.00 26.09 357 LEU A CA 1
ATOM 2727 C C . LEU A 1 357 ? 22.592 -33.709 14.041 1.00 26.09 357 LEU A C 1
ATOM 2729 O O . LEU A 1 357 ? 22.633 -34.264 12.947 1.00 26.09 357 LEU A O 1
ATOM 2733 N N . HIS A 1 358 ? 22.974 -34.303 15.168 1.00 26.14 358 HIS A N 1
ATOM 2734 C CA . HIS A 1 358 ? 23.307 -35.716 15.289 1.00 26.14 358 HIS A CA 1
ATOM 2735 C C . HIS A 1 358 ? 22.029 -36.456 15.705 1.00 26.14 358 HIS A C 1
ATOM 2737 O O . HIS A 1 358 ? 21.675 -36.467 16.881 1.00 26.14 358 HIS A O 1
ATOM 2743 N N . GLU A 1 359 ? 21.310 -37.041 14.749 1.00 28.62 359 GLU A N 1
ATOM 2744 C CA . GLU A 1 359 ? 20.144 -37.886 15.026 1.00 28.62 359 GLU A CA 1
ATOM 2745 C C . GLU A 1 359 ? 20.587 -39.355 14.956 1.00 28.62 359 GLU A C 1
ATOM 2747 O O . GLU A 1 359 ? 20.931 -39.881 13.898 1.00 28.62 359 GLU A O 1
ATOM 2752 N N . GLN A 1 360 ? 20.686 -39.999 16.121 1.00 28.84 360 GLN A N 1
ATOM 2753 C CA . GLN A 1 360 ? 20.928 -41.436 16.238 1.00 28.84 360 GLN A CA 1
ATOM 2754 C C . GLN A 1 360 ? 19.603 -42.171 15.995 1.00 28.84 360 GLN A C 1
ATOM 2756 O O . GLN A 1 360 ? 18.720 -42.156 16.849 1.00 28.84 360 GLN A O 1
ATOM 2761 N N . LEU A 1 361 ? 19.461 -42.814 14.835 1.00 33.91 361 LEU A N 1
ATOM 2762 C CA . LEU A 1 361 ? 18.364 -43.745 14.560 1.00 33.91 361 LEU A CA 1
ATOM 2763 C C . LEU A 1 361 ? 18.669 -45.120 15.193 1.00 33.91 361 LEU A C 1
ATOM 2765 O O . LEU A 1 361 ? 19.787 -45.616 15.028 1.00 33.91 361 LEU A O 1
ATOM 2769 N N . PRO A 1 362 ? 17.715 -45.770 15.888 1.00 36.47 362 PRO A N 1
ATOM 2770 C CA . PRO A 1 362 ? 17.864 -47.156 16.328 1.00 36.47 362 PRO A CA 1
ATOM 2771 C C . PRO A 1 362 ? 17.663 -48.141 15.153 1.00 36.47 362 PRO A C 1
ATOM 2773 O O . PRO A 1 362 ? 17.007 -47.795 14.167 1.00 36.47 362 PRO A O 1
ATOM 2776 N N . PRO A 1 363 ? 18.221 -49.367 15.225 1.00 38.25 363 PRO A N 1
ATOM 2777 C CA . PRO A 1 363 ? 18.210 -50.319 14.115 1.00 38.25 363 PRO A CA 1
ATOM 2778 C C . PRO A 1 363 ? 16.825 -50.965 13.916 1.00 38.25 363 PRO A C 1
ATOM 2780 O O . PRO A 1 363 ? 16.047 -51.064 14.869 1.00 38.25 363 PRO A O 1
ATOM 2783 N N . PRO A 1 364 ? 16.511 -51.449 12.700 1.00 40.16 364 PRO A N 1
ATOM 2784 C CA . PRO A 1 364 ? 15.222 -52.059 12.409 1.00 40.16 364 PRO A CA 1
ATOM 2785 C C . PRO A 1 364 ? 15.120 -53.460 13.028 1.00 40.16 364 PRO A C 1
ATOM 2787 O O . PRO A 1 364 ? 15.988 -54.315 12.840 1.00 40.16 364 PRO A O 1
ATOM 2790 N N . HIS A 1 365 ? 14.026 -53.705 13.748 1.00 41.16 365 HIS A N 1
ATOM 2791 C CA . HIS A 1 365 ? 13.610 -55.046 14.141 1.00 41.16 365 HIS A CA 1
ATOM 2792 C C . HIS A 1 365 ? 12.802 -55.701 13.010 1.00 41.16 365 HIS A C 1
ATOM 2794 O O . HIS A 1 365 ? 11.742 -55.195 12.666 1.00 41.16 365 HIS A O 1
ATOM 2800 N N . ARG A 1 366 ? 13.358 -56.824 12.525 1.00 37.97 366 ARG A N 1
ATOM 2801 C CA . ARG A 1 366 ? 12.799 -57.980 11.787 1.00 37.97 366 ARG A CA 1
ATOM 2802 C C . ARG A 1 366 ? 11.810 -57.758 10.646 1.00 37.97 366 ARG A C 1
ATOM 2804 O O . ARG A 1 366 ? 10.648 -57.396 10.913 1.00 37.97 366 ARG A O 1
#

Mean predicted aligned error: 13.08 Å

InterPro domains:
  IPR000581 Dihydroxy-acid/6-phosphogluconate dehydratase, N-terminal [PF00920] (3-84)
  IPR020558 Dihydroxy-acid/6-phosphogluconate dehydratase, conserved site [PS00887] (197-208)
  IPR037237 IlvD/EDD, N-terminal domain [SSF143975] (3-109)
  IPR042096 Dihydroxy-acid dehydratase, C-terminal [G3DSA:3.50.30.80] (110-260)
  IPR050165 Dihydroxy-acid dehydratase IlvD/Edd [PTHR21000] (3-285)
  IPR056740 Dihydroxy-acid/6-phosphogluconate dehydratase, C-terminal [PF24877] (96-285)

Radius of gyration: 27.71 Å; Cα contacts (8 Å, |Δi|>4): 585; chains: 1; bounding box: 81×84×77 Å

pLDDT: mean 77.85, std 26.66, range [23.64, 98.44]

Sequence (366 aa):
MWSTNGVLHLLAMAGTAGVDLSLDDFQRVSNRIPFIANMAPSGKYLMADLYDIGGIPSVMKLLIAGGLLDGSVPTITGKTLAENVAPFDSLPQGQEIIRSLDNPIKPTGHIEILRGNLAPEGAVAKITGKEGMSFTGKARVFNKEHELDDALNKGQIPRHENLVIVVRYEGPKGGPGMPEQLKASAAIMGAKLTNVALITDGRYSGASHGFIVGHICPEAAVGGPIAVVQDGDMITIDATNNTLSMDVSEEEIKQRLKEWKKPRSNVTRGVLAKYQRLVGDASHGKCLKSSFTKNRPLTIFSRCHDRSILVVTSMYMKRKATSPKPEVPNADLDRHRTIYIKRQKLFFPMWEPILYLHEQLPPPHR

Secondary structure (DSSP, 8-state):
---THHHHHHHHHHHHHT----HHHHHHHHHHS-B-B-BTTTSSB-HHHHHHTTHHHHHHHHHHHTTSS-TT-B-TTSSBHHHHHTTSPPPPTT-SSB--TTS-SBSS-SEEEEBSSS-SSEEEEE--SSS-SEEEEEEEEESSHHHHHHHHHTT-S-SSS-EEEEE-S-STTTTTS--EE-HHHHHHHHHT--SEEEEESSEE-TT--S-EEEEEES-GGGT-GGGG--TT-EEEEETTTTEEEES--HHHHHHHHHHPPPPPPS--SHHHHHHHHHB--TTTTTPBP----TT---------SSS-----------------------------------------------------PPPPP-

Solvent-accessible surface area (backbone atoms only — not comparable to full-atom values): 21900 Å² total; per-residue (Å²): 133,91,44,78,66,53,57,33,52,51,26,28,50,26,59,72,71,73,42,93,66,52,62,67,55,50,36,58,47,18,66,68,41,51,31,29,67,33,35,57,72,88,36,86,38,54,72,66,61,43,44,77,50,49,30,67,48,16,53,50,45,53,34,34,76,69,71,76,39,79,34,78,47,76,44,97,85,79,41,31,46,44,68,67,28,62,84,49,60,72,58,60,88,88,58,77,49,60,42,51,90,92,58,38,79,30,76,32,34,39,56,41,52,27,29,35,78,40,12,71,70,24,22,44,27,54,53,79,62,85,71,54,55,62,50,67,20,33,27,43,69,30,71,38,69,68,60,47,40,52,35,56,76,69,64,69,65,73,80,91,49,48,30,30,38,35,37,28,31,26,8,50,61,33,49,54,74,32,53,70,45,48,64,54,49,51,50,40,58,74,70,65,61,79,45,48,31,42,37,25,23,17,36,64,49,68,76,57,85,50,55,44,36,18,36,26,15,50,28,29,62,78,69,17,53,58,55,59,66,49,70,61,44,42,33,39,41,30,67,80,78,32,32,29,37,52,79,63,54,71,69,54,52,54,50,46,55,72,72,56,71,79,77,81,72,90,60,82,61,67,69,64,29,52,44,42,74,39,46,43,57,59,65,61,17,46,38,56,57,81,72,78,57,94,83,68,85,84,80,78,83,80,85,72,95,67,84,94,78,89,84,82,83,78,87,76,85,76,83,87,81,92,79,84,87,82,89,85,85,88,82,89,86,83,90,75,93,77,82,79,80,73,88,70,87,76,82,79,80,91,77,83,85,81,86,81,82,85,81,85,78,80,83,87,83,130

Foldseek 3Di:
DLFLLVLLVVLQVCVVVVHDDFVVNVQVLQLQDFAFFQDPPNHDDYQVVCVVQFHPLLVVQLCVVVVSDDQQPADPVRHTNCVVSVPTDHGDPPDRGGHHQVDGQGVGHQWFWADDLQFPLIWIKGHSCPQDFKAKFWEDEDAALVVLLVCLVVVVDDQPTQYEYEHALLACQSVPPQDERENNQVSCVVVVRSSYAYEYCGHYDSNHDHIYIYQRPPGLLVLGLSVQRDGGFMWMCGNPVSYTDTPDDPVRSVVSSVVDDRDDDPDDDDDSNVRSVQFDGSRSSGHRPPPPPVDDDPDDDDDDPDDDDDDDDDDDDDDDDDDDDDDDDDDDDDDDDDDDPDDDPDDDDDDDDDDDDDDDDDDDDD